Protein AF-A0A7R9MSV4-F1 (afdb_monomer_lite)

InterPro domains:
  IPR002018 Carboxylesterase, type B [PF00135] (17-191)
  IPR029058 Alpha/Beta hydrolase fold [G3DSA:3.40.50.1820] (1-202)
  IPR029058 Alpha/Beta hydrolase fold [SSF53474] (17-194)
  IPR050654 Acetylcholinesterase-related enzymes [PTHR43918] (1-197)

pLDDT: mean 85.47, std 12.84, range [36.84, 97.38]

Organism: NCBI:txid334625

Sequence (204 aa):
MESGAHMYNKDRDVISKPEALASAQKLAEQLKCNTTEQWIQCLRGVDAKEFLKTEALLTFPVEGTEFLPISEQKAFETKKFNSDIDLMAGMTSDEASGMIRQIFPDVHNLTVEEFKFFVSEINQIYHGLDVENVTHFYFKNIDPKDPGASVRAFEGFLGDLTLKCTTYLFAKQFATNAPSKNVYSYELTFESLFMTNATGCPPG

Radius of gyration: 20.54 Å; chains: 1; bounding box: 49×48×49 Å

Structure (mmCIF, N/CA/C/O backbone):
data_AF-A0A7R9MSV4-F1
#
_entry.id   AF-A0A7R9MSV4-F1
#
loop_
_atom_site.group_PDB
_atom_site.id
_atom_site.type_symbol
_atom_site.label_atom_id
_atom_site.label_alt_id
_atom_site.label_comp_id
_atom_site.label_asym_id
_atom_site.label_entity_id
_atom_site.label_seq_id
_atom_site.pdbx_PDB_ins_code
_atom_site.Cartn_x
_atom_site.Cartn_y
_atom_site.Cartn_z
_atom_site.occupancy
_atom_site.B_iso_or_equiv
_atom_site.auth_seq_id
_atom_site.auth_comp_id
_atom_site.auth_asym_id
_atom_site.auth_atom_id
_atom_site.pdbx_PDB_model_num
ATOM 1 N N . MET A 1 1 ? -6.130 -15.416 -0.559 1.00 89.12 1 MET A N 1
ATOM 2 C CA . MET A 1 1 ? -5.795 -13.981 -0.497 1.00 89.12 1 MET A CA 1
ATOM 3 C C . MET A 1 1 ? -5.166 -13.640 -1.824 1.00 89.12 1 MET A C 1
ATOM 5 O O . MET A 1 1 ? -4.183 -14.271 -2.185 1.00 89.12 1 MET A O 1
ATOM 9 N N . GLU A 1 2 ? -5.780 -12.744 -2.578 1.00 92.69 2 GLU A N 1
ATOM 10 C CA . GLU A 1 2 ? -5.394 -12.465 -3.961 1.00 92.69 2 GLU A CA 1
ATOM 11 C C . GLU A 1 2 ? -5.126 -10.968 -4.056 1.00 92.69 2 GLU A C 1
ATOM 13 O O . GLU A 1 2 ? -6.016 -10.181 -3.739 1.00 92.69 2 GLU A O 1
ATOM 18 N N . SER A 1 3 ? -3.901 -10.599 -4.429 1.00 88.06 3 SER A N 1
ATOM 19 C CA . SER A 1 3 ? -3.524 -9.229 -4.779 1.00 88.06 3 SER A CA 1
ATOM 20 C C . SER A 1 3 ? -3.850 -8.205 -3.688 1.00 88.06 3 SER A C 1
ATOM 22 O O . SER A 1 3 ? -4.483 -7.185 -3.939 1.00 88.06 3 SER A O 1
ATOM 24 N N . GLY A 1 4 ? -3.420 -8.480 -2.454 1.00 85.75 4 GLY A N 1
ATOM 25 C CA . GLY A 1 4 ? -3.522 -7.532 -1.348 1.00 85.75 4 GLY A CA 1
ATOM 26 C C . GLY A 1 4 ? -3.436 -8.185 0.025 1.00 85.75 4 GLY A C 1
ATOM 27 O O . GLY A 1 4 ? -3.993 -9.256 0.267 1.00 85.75 4 GLY A O 1
ATOM 28 N N . ALA A 1 5 ? -2.765 -7.501 0.946 1.00 84.25 5 ALA A N 1
ATOM 29 C CA . ALA A 1 5 ? -2.797 -7.793 2.370 1.00 84.25 5 ALA A CA 1
ATOM 30 C C . ALA A 1 5 ? -2.727 -6.488 3.157 1.00 84.25 5 ALA A C 1
ATOM 32 O O . ALA A 1 5 ? -1.988 -5.581 2.781 1.00 84.25 5 ALA A O 1
ATOM 33 N N . HIS A 1 6 ? -3.427 -6.433 4.288 1.00 72.06 6 HIS A N 1
ATOM 34 C CA . HIS A 1 6 ? -3.244 -5.371 5.272 1.00 72.06 6 HIS A CA 1
ATOM 35 C C . HIS A 1 6 ? -1.967 -5.665 6.050 1.00 72.06 6 HIS A C 1
ATOM 37 O O . HIS A 1 6 ? -1.990 -6.341 7.078 1.00 72.06 6 HIS A O 1
ATOM 43 N N . MET A 1 7 ? -0.825 -5.252 5.510 1.00 64.88 7 MET A N 1
ATOM 44 C CA . MET A 1 7 ? 0.424 -5.336 6.239 1.00 64.88 7 MET A CA 1
ATOM 45 C C . MET A 1 7 ? 1.433 -4.295 5.782 1.00 64.88 7 MET A C 1
ATOM 47 O O . MET A 1 7 ? 1.822 -4.239 4.621 1.00 64.88 7 MET A O 1
ATOM 51 N N . TYR A 1 8 ? 2.018 -3.650 6.790 1.00 56.41 8 TYR A N 1
ATOM 52 C CA . TYR A 1 8 ? 3.292 -2.947 6.693 1.00 56.41 8 TYR A CA 1
ATOM 53 C C . TYR A 1 8 ? 3.275 -1.601 5.956 1.00 56.41 8 TYR A C 1
ATOM 55 O O . TYR A 1 8 ? 4.344 -1.116 5.593 1.00 56.41 8 TYR A O 1
ATOM 63 N N . ASN A 1 9 ? 2.132 -0.916 5.877 1.00 58.97 9 ASN A N 1
ATOM 64 C CA . ASN A 1 9 ? 2.164 0.537 5.993 1.00 58.97 9 ASN A CA 1
ATOM 65 C C . ASN A 1 9 ? 1.655 0.968 7.374 1.00 58.97 9 ASN A C 1
ATOM 67 O O . ASN A 1 9 ? 0.456 0.954 7.645 1.00 58.97 9 ASN A O 1
ATOM 71 N N . LYS A 1 10 ? 2.591 1.367 8.244 1.00 53.16 10 LYS A N 1
ATOM 72 C CA . LYS A 1 10 ? 2.304 1.913 9.581 1.00 53.16 10 LYS A CA 1
ATOM 73 C C . LYS A 1 10 ? 1.410 3.169 9.543 1.00 53.16 10 LYS A C 1
ATOM 75 O O . LYS A 1 10 ? 0.866 3.521 10.580 1.00 53.16 10 LYS A O 1
ATOM 80 N N . ASP A 1 11 ? 1.269 3.808 8.377 1.00 53.12 11 ASP A N 1
ATOM 81 C CA . ASP A 1 11 ? 0.636 5.116 8.215 1.00 53.12 11 ASP A CA 1
ATOM 82 C C . ASP A 1 11 ? -0.666 5.097 7.377 1.00 53.12 11 ASP A C 1
ATOM 84 O O . ASP A 1 11 ? -1.299 6.146 7.245 1.00 53.12 11 ASP A O 1
ATOM 88 N N . ARG A 1 12 ? -1.089 3.970 6.767 1.00 63.09 12 ARG A N 1
ATOM 89 C CA . ARG A 1 12 ? -2.242 3.997 5.825 1.00 63.09 12 ARG A CA 1
ATOM 90 C C . ARG A 1 12 ? -3.190 2.802 5.795 1.00 63.09 12 ARG A C 1
ATOM 92 O O . ARG A 1 12 ? -4.343 3.027 5.446 1.00 63.09 12 ARG A O 1
ATOM 99 N N . ASP A 1 13 ? -2.775 1.572 6.098 1.00 70.69 13 ASP A N 1
ATOM 100 C CA . ASP A 1 13 ? -3.669 0.416 5.861 1.00 70.69 13 ASP A CA 1
ATOM 101 C C . ASP A 1 13 ? -4.795 0.311 6.896 1.00 70.69 13 ASP A C 1
ATOM 103 O O . ASP A 1 13 ? -5.856 -0.248 6.614 1.00 70.69 13 ASP A O 1
ATOM 107 N N . VAL A 1 14 ? -4.556 0.884 8.074 1.00 79.69 14 VAL A N 1
ATOM 108 C CA . VAL A 1 14 ? -5.505 1.073 9.168 1.00 79.69 14 VAL A CA 1
ATOM 109 C C . VAL A 1 14 ? -5.263 2.446 9.780 1.00 79.69 14 VAL A C 1
ATOM 111 O O . VAL A 1 14 ? -4.134 2.934 9.786 1.00 79.69 14 VAL A O 1
ATOM 114 N N . ILE A 1 15 ? -6.316 3.075 10.291 1.00 85.31 15 ILE A N 1
ATOM 115 C CA . ILE A 1 15 ? -6.224 4.382 10.949 1.00 85.31 15 ILE A CA 1
ATOM 116 C C . ILE A 1 15 ? -6.714 4.302 12.388 1.00 85.31 15 ILE A C 1
ATOM 118 O O . ILE A 1 15 ? -7.582 3.498 12.745 1.00 85.31 15 ILE A O 1
ATOM 122 N N . SER A 1 16 ? -6.182 5.176 13.232 1.00 86.81 16 SER A N 1
ATOM 123 C CA . SER A 1 16 ? -6.612 5.275 14.621 1.00 86.81 16 SER A CA 1
ATOM 124 C C . SER A 1 16 ? -8.014 5.894 14.733 1.00 86.81 16 SER A C 1
ATOM 126 O O . SER A 1 16 ? -8.478 6.632 13.858 1.00 86.81 16 SER A O 1
ATOM 128 N N . LYS A 1 17 ? -8.713 5.656 15.852 1.00 89.06 17 LYS A N 1
ATOM 129 C CA . LYS A 1 17 ? -10.018 6.303 16.111 1.00 89.06 17 LYS A CA 1
ATOM 130 C C . LYS A 1 17 ? -9.973 7.838 16.020 1.00 89.06 17 LYS A C 1
ATOM 132 O O . LYS A 1 17 ? -10.911 8.396 15.449 1.00 89.06 17 LYS A O 1
ATOM 137 N N . PRO A 1 18 ? -8.956 8.540 16.564 1.00 90.38 18 PRO A N 1
ATOM 138 C CA . PRO A 1 18 ? -8.854 9.990 16.414 1.00 90.38 18 PRO A CA 1
ATOM 139 C C . PRO A 1 18 ? -8.712 10.445 14.957 1.00 90.38 18 PRO A C 1
ATOM 141 O O . PRO A 1 18 ? -9.387 11.389 14.557 1.00 90.38 18 PRO A O 1
ATOM 144 N N . GLU A 1 19 ? -7.897 9.762 14.149 1.00 87.50 19 GLU A N 1
ATOM 145 C CA . GLU A 1 19 ? -7.728 10.080 12.720 1.00 87.50 19 GLU A CA 1
ATOM 146 C C . GLU A 1 19 ? -9.000 9.810 11.917 1.00 87.50 19 GLU A C 1
ATOM 148 O O . GLU A 1 19 ? -9.388 10.621 11.072 1.00 87.50 19 GLU A O 1
ATOM 153 N N . ALA A 1 20 ? -9.691 8.707 12.217 1.00 89.12 20 ALA A N 1
ATOM 154 C CA . ALA A 1 20 ? -10.983 8.386 11.622 1.00 89.12 20 ALA A CA 1
ATOM 155 C C . ALA A 1 20 ? -12.030 9.459 11.950 1.00 89.12 20 ALA A C 1
ATOM 157 O O . ALA A 1 20 ? -12.765 9.904 11.068 1.00 89.12 20 ALA A O 1
ATOM 158 N N . LEU A 1 21 ? -12.071 9.917 13.206 1.00 89.31 21 LEU A N 1
ATOM 159 C CA . LEU A 1 21 ? -12.969 10.987 13.634 1.00 89.31 21 LEU A CA 1
ATOM 160 C C . LEU A 1 21 ? -12.638 12.314 12.940 1.00 89.31 21 LEU A C 1
ATOM 162 O O . LEU A 1 21 ? -13.549 12.964 12.434 1.00 89.31 21 LEU A O 1
ATOM 166 N N . ALA A 1 22 ? -11.360 12.692 12.872 1.00 89.62 22 ALA A N 1
ATOM 167 C CA . ALA A 1 22 ? -10.927 13.915 12.199 1.00 89.62 22 ALA A CA 1
ATOM 168 C C . ALA A 1 22 ? -11.270 13.889 10.699 1.00 89.62 22 ALA A C 1
ATOM 170 O O . ALA A 1 22 ? -11.809 14.858 10.165 1.00 89.62 22 ALA A O 1
ATOM 171 N N . SER A 1 23 ? -11.039 12.755 10.031 1.00 88.06 23 SER A N 1
ATOM 172 C CA . SER A 1 23 ? -11.425 12.546 8.631 1.00 88.06 23 SER A CA 1
ATOM 173 C C . SER A 1 23 ? -12.939 12.657 8.434 1.00 88.06 23 SER A C 1
ATOM 175 O O . SER A 1 23 ? -13.399 13.346 7.524 1.00 88.06 23 SER A O 1
ATOM 177 N N . ALA A 1 24 ? -13.729 12.045 9.322 1.00 89.06 24 ALA A N 1
ATOM 178 C CA . ALA A 1 24 ? -15.187 12.123 9.276 1.00 89.06 24 ALA A CA 1
ATOM 179 C C . ALA A 1 24 ? -15.712 13.551 9.520 1.00 89.06 24 ALA A C 1
ATOM 181 O O . ALA A 1 24 ? -16.670 13.974 8.874 1.00 89.06 24 ALA A O 1
ATOM 182 N N . GLN A 1 25 ? -15.074 14.315 10.411 1.00 89.81 25 GLN A N 1
ATOM 183 C CA . GLN A 1 25 ? -15.403 15.720 10.660 1.00 89.81 25 GLN A CA 1
ATOM 184 C C . GLN A 1 25 ? -15.064 16.603 9.457 1.00 89.81 25 GLN A C 1
ATOM 186 O O . GLN A 1 25 ? -15.911 17.380 9.024 1.00 89.81 25 GLN A O 1
ATOM 191 N N . LYS A 1 26 ? -13.883 16.429 8.850 1.00 89.44 26 LYS A N 1
ATOM 192 C CA . LYS A 1 26 ? -13.496 17.130 7.616 1.00 89.44 26 LYS A CA 1
ATOM 193 C C . LYS A 1 26 ? -14.490 16.857 6.483 1.00 89.44 26 LYS A C 1
ATOM 195 O O . LYS A 1 26 ? -14.904 17.777 5.781 1.00 89.44 26 LYS A O 1
ATOM 200 N N . LEU A 1 27 ? -14.925 15.606 6.332 1.00 89.62 27 LEU A N 1
ATOM 201 C CA . LEU A 1 27 ? -15.967 15.242 5.373 1.00 89.62 27 LEU A CA 1
ATOM 202 C C . LEU A 1 27 ? -17.300 15.942 5.686 1.00 89.62 27 LEU A C 1
ATOM 204 O O . LEU A 1 27 ? -17.960 16.467 4.789 1.00 89.62 27 LEU A O 1
ATOM 208 N N . ALA A 1 28 ? -17.689 15.993 6.962 1.00 91.31 28 ALA A N 1
ATOM 209 C CA . ALA A 1 28 ? -18.884 16.711 7.388 1.00 91.31 28 ALA A CA 1
ATOM 210 C C . ALA A 1 28 ? -18.806 18.209 7.066 1.00 91.31 28 ALA A C 1
ATOM 212 O O . ALA A 1 28 ? -19.803 18.787 6.644 1.00 91.31 28 ALA A O 1
ATOM 213 N N . GLU A 1 29 ? -17.643 18.842 7.208 1.00 91.06 29 GLU A N 1
ATOM 214 C CA . GLU A 1 29 ? -17.427 20.237 6.809 1.00 91.06 29 GLU A CA 1
ATOM 215 C C . GLU A 1 29 ? -17.593 20.435 5.299 1.00 91.06 29 GLU A C 1
ATOM 217 O O . GLU A 1 29 ? -18.328 21.331 4.877 1.00 91.06 29 GLU A O 1
ATOM 222 N N . GLN A 1 30 ? -16.986 19.567 4.482 1.00 91.06 30 GLN A N 1
ATOM 223 C CA . GLN A 1 30 ? -17.105 19.608 3.018 1.00 91.06 30 GLN A CA 1
ATOM 224 C C . GLN A 1 30 ? -18.563 19.489 2.552 1.00 91.06 30 GLN A C 1
ATOM 226 O O . GLN A 1 30 ? -18.983 20.176 1.620 1.00 91.06 30 GLN A O 1
ATOM 231 N N . LEU A 1 31 ? -19.348 18.660 3.243 1.00 91.69 31 LEU A N 1
ATOM 232 C CA . LEU A 1 31 ? -20.768 18.436 2.971 1.00 91.69 31 LEU A CA 1
ATOM 233 C C . LEU A 1 31 ? -21.698 19.397 3.730 1.00 91.69 31 LEU A C 1
ATOM 235 O O . LEU A 1 31 ? -22.914 19.229 3.692 1.00 91.69 31 LEU A O 1
ATOM 239 N N . LYS A 1 32 ? -21.147 20.428 4.390 1.00 92.31 32 LYS A N 1
ATOM 240 C CA . LYS A 1 32 ? -21.894 21.455 5.142 1.00 92.31 32 LYS A CA 1
ATOM 241 C C . LYS A 1 32 ? -22.773 20.888 6.270 1.00 92.31 32 LYS A C 1
ATOM 243 O O . LYS A 1 32 ? -23.800 21.466 6.615 1.00 92.31 32 LYS A O 1
ATOM 248 N N . CYS A 1 33 ? -22.346 19.781 6.868 1.00 92.12 33 CYS A N 1
ATOM 249 C CA . CYS A 1 33 ? -22.979 19.114 8.006 1.00 92.12 33 CYS A CA 1
ATOM 250 C C . CYS A 1 33 ? -22.370 19.481 9.374 1.00 92.12 33 CYS A C 1
ATOM 252 O O . CYS A 1 33 ? -22.871 19.031 10.405 1.00 92.12 33 CYS A O 1
ATOM 254 N N . ASN A 1 34 ? -21.320 20.307 9.411 1.00 84.50 34 ASN A N 1
ATOM 255 C CA . ASN A 1 34 ? -20.561 20.671 10.618 1.00 84.50 34 ASN A CA 1
ATOM 256 C C . ASN A 1 34 ? -21.297 21.584 11.620 1.00 84.50 34 ASN A C 1
ATOM 258 O O . ASN A 1 34 ? -20.855 21.721 12.756 1.00 84.50 34 ASN A O 1
ATOM 262 N N . THR A 1 35 ? -22.406 22.212 11.229 1.00 73.94 35 THR A N 1
ATOM 263 C CA . THR A 1 35 ? -23.157 23.161 12.076 1.00 73.94 35 THR A CA 1
ATOM 264 C C . THR A 1 35 ? -24.183 22.498 12.991 1.00 73.94 35 THR A C 1
ATOM 266 O O . THR A 1 35 ? -24.814 23.174 13.801 1.00 73.94 35 THR A O 1
ATOM 269 N N . THR A 1 36 ? -24.371 21.184 12.872 1.00 66.31 36 THR A N 1
ATOM 270 C CA . THR A 1 36 ? -25.366 20.447 13.651 1.00 66.31 36 THR A CA 1
ATOM 271 C C . THR A 1 36 ? -24.682 19.613 14.731 1.00 66.31 36 THR A C 1
ATOM 273 O O . THR A 1 36 ? -23.761 18.851 14.444 1.00 66.31 36 THR A O 1
ATOM 276 N N . GLU A 1 37 ? -25.186 19.661 15.971 1.00 74.94 37 GLU A N 1
ATOM 277 C CA . GLU A 1 37 ? -24.825 18.678 17.018 1.00 74.94 37 GLU A CA 1
ATOM 278 C C . GLU A 1 37 ? -25.108 17.230 16.555 1.00 74.94 37 GLU A C 1
ATOM 280 O O . GLU A 1 37 ? -24.575 16.262 17.092 1.00 74.94 37 GLU A O 1
ATOM 285 N N . GLN A 1 38 ? -25.912 17.090 15.497 1.00 85.94 38 GLN A N 1
ATOM 286 C CA . GLN A 1 38 ? -26.311 15.853 14.841 1.00 85.94 38 GLN A CA 1
ATOM 287 C C . GLN A 1 38 ? -25.697 15.701 13.437 1.00 85.94 38 GLN A C 1
ATOM 289 O O . GLN A 1 38 ? -26.355 15.196 12.527 1.00 85.94 38 GLN A O 1
ATOM 294 N N . TRP A 1 39 ? -24.435 16.091 13.244 1.00 90.56 39 TRP A N 1
ATOM 295 C CA . TRP A 1 39 ? -23.739 16.015 11.948 1.00 90.56 39 TRP A CA 1
ATOM 296 C C . TRP A 1 39 ? -23.814 14.631 11.276 1.00 90.56 39 TRP A C 1
ATOM 298 O O . TRP A 1 39 ? -23.921 14.545 10.056 1.00 90.56 39 TRP A O 1
ATOM 308 N N . ILE A 1 40 ? -23.882 13.545 12.056 1.00 91.06 40 ILE A N 1
ATOM 309 C CA . ILE A 1 40 ? -24.117 12.181 11.549 1.00 91.06 40 ILE A CA 1
ATOM 310 C C . ILE A 1 40 ? -25.494 12.043 10.879 1.00 91.06 40 ILE A C 1
ATOM 312 O O . ILE A 1 40 ? -25.611 11.396 9.841 1.00 91.06 40 ILE A O 1
ATOM 316 N N . GLN A 1 41 ? -26.552 12.620 11.457 1.00 93.19 41 GLN A N 1
ATOM 317 C CA . GLN A 1 41 ? -27.883 12.593 10.840 1.00 93.19 41 GLN A CA 1
ATOM 318 C C . GLN A 1 41 ? -27.913 13.419 9.556 1.00 93.19 41 GLN A C 1
ATOM 320 O O . GLN A 1 41 ? -28.499 12.973 8.575 1.00 93.19 41 GLN A O 1
ATOM 325 N N . CYS A 1 42 ? -27.234 14.570 9.544 1.00 93.00 42 CYS A N 1
ATOM 326 C CA . CYS A 1 42 ? -27.059 15.361 8.329 1.00 93.00 42 CYS A CA 1
ATOM 327 C C . CYS A 1 42 ? -26.369 14.541 7.231 1.00 93.00 42 CYS A C 1
ATOM 329 O O . CYS A 1 42 ? -26.922 14.414 6.142 1.00 93.00 42 CYS A O 1
ATOM 331 N N . LEU A 1 43 ? -25.235 13.896 7.539 1.00 91.69 43 LEU A N 1
ATOM 332 C CA . LEU A 1 43 ? -24.506 13.045 6.591 1.00 91.69 43 LEU A CA 1
ATOM 333 C C . LEU A 1 43 ? -25.371 11.910 6.026 1.00 91.69 43 LEU A C 1
ATOM 335 O O . LEU A 1 43 ? -25.294 11.620 4.838 1.00 91.69 43 LEU A O 1
ATOM 339 N N . ARG A 1 44 ? -26.235 11.294 6.845 1.00 92.00 44 ARG A N 1
ATOM 340 C CA . ARG A 1 44 ? -27.178 10.253 6.391 1.00 92.00 44 ARG A CA 1
ATOM 341 C C . ARG A 1 44 ? -28.237 10.764 5.410 1.00 92.00 44 ARG A C 1
ATOM 343 O O . ARG A 1 44 ? -28.816 9.955 4.694 1.00 92.00 44 ARG A O 1
ATOM 350 N N . GLY A 1 45 ? -28.518 12.066 5.413 1.00 93.19 45 GLY A N 1
ATOM 351 C CA . GLY A 1 45 ? -29.445 12.715 4.486 1.00 93.19 45 GLY A CA 1
ATOM 352 C C . GLY A 1 45 ? -28.787 13.251 3.213 1.00 93.19 45 GLY A C 1
ATOM 353 O O . GLY A 1 45 ? -29.500 13.734 2.335 1.00 93.19 45 GLY A O 1
ATOM 354 N N . VAL A 1 46 ? -27.454 13.195 3.104 1.00 91.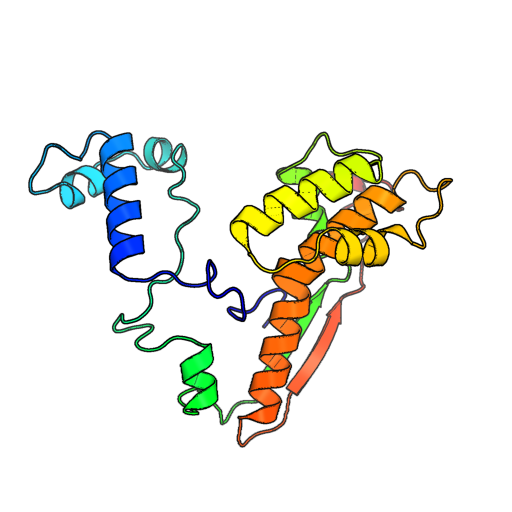94 46 VAL A N 1
ATOM 355 C CA . VAL A 1 46 ? -26.727 13.636 1.907 1.00 91.94 46 VAL A CA 1
ATOM 356 C C . VAL A 1 46 ? -26.991 12.663 0.760 1.00 91.94 46 VAL A C 1
ATOM 358 O O . VAL A 1 46 ? -26.938 11.446 0.930 1.00 91.94 46 VAL A O 1
ATOM 361 N N . ASP A 1 47 ? -27.258 13.207 -0.428 1.00 93.56 47 ASP A N 1
ATOM 362 C CA . ASP A 1 47 ? -27.403 12.404 -1.639 1.00 93.56 47 ASP A CA 1
ATOM 363 C C . ASP A 1 47 ? -26.106 11.643 -1.948 1.00 93.56 47 ASP A C 1
ATOM 365 O O . ASP A 1 47 ? -25.008 12.202 -1.908 1.00 93.56 47 ASP A O 1
ATOM 369 N N . ALA A 1 48 ? -26.232 10.366 -2.309 1.00 90.38 48 ALA A N 1
ATOM 370 C CA . ALA A 1 48 ? -25.079 9.510 -2.560 1.00 90.38 48 ALA A CA 1
ATOM 371 C C . ALA A 1 48 ? -24.159 10.056 -3.668 1.00 90.38 48 ALA A C 1
ATOM 373 O O . ALA A 1 48 ? -22.947 9.889 -3.578 1.00 90.38 48 ALA A O 1
ATOM 374 N N . LYS A 1 49 ? -24.684 10.743 -4.694 1.00 90.62 49 LYS A N 1
ATOM 375 C CA . LYS A 1 49 ? -23.847 11.327 -5.756 1.00 90.62 49 LYS A CA 1
ATOM 376 C C . LYS A 1 49 ? -23.046 12.515 -5.253 1.00 90.62 49 LYS A C 1
ATOM 378 O O . LYS A 1 49 ? -21.916 12.691 -5.688 1.00 90.62 49 LYS A O 1
ATOM 383 N N . GLU A 1 50 ? -23.609 13.326 -4.362 1.00 89.38 50 GLU A N 1
ATOM 384 C CA . GLU A 1 50 ? -22.859 14.407 -3.715 1.00 89.38 50 GLU A CA 1
ATOM 385 C C . GLU A 1 50 ? -21.789 13.841 -2.779 1.00 89.38 50 GLU A C 1
ATOM 387 O O . GLU A 1 50 ? -20.655 14.312 -2.783 1.00 89.38 50 GLU A O 1
ATOM 392 N N . PHE A 1 51 ? -22.108 12.766 -2.057 1.00 87.25 51 PHE A N 1
ATOM 393 C CA . PHE A 1 51 ? -21.146 12.058 -1.217 1.00 87.25 51 PHE A CA 1
ATOM 394 C C . PHE A 1 51 ? -19.965 11.504 -2.035 1.00 87.25 51 PHE A C 1
ATOM 396 O O . PHE A 1 51 ? -18.811 11.678 -1.651 1.00 87.25 51 PHE A O 1
ATOM 403 N N . LEU A 1 52 ? -20.230 10.914 -3.206 1.00 85.19 52 LEU A N 1
ATOM 404 C CA . LEU A 1 52 ? -19.206 10.360 -4.105 1.00 85.19 52 LEU A CA 1
ATOM 405 C C . LEU A 1 52 ? -18.293 11.410 -4.760 1.00 85.19 52 LEU A C 1
ATOM 407 O O . LEU A 1 52 ? -17.240 11.047 -5.273 1.00 85.19 52 LEU A O 1
ATOM 411 N N . LYS A 1 53 ? -18.665 12.696 -4.756 1.00 85.50 53 LYS A N 1
ATOM 412 C CA . LYS A 1 53 ? -17.787 13.784 -5.230 1.00 85.50 53 LYS A CA 1
ATOM 413 C C . LYS A 1 53 ? -16.712 14.168 -4.211 1.00 85.50 53 LYS A C 1
ATOM 415 O O . LYS A 1 53 ? -15.842 14.976 -4.527 1.00 85.50 53 LYS A O 1
ATOM 420 N N . THR A 1 54 ? -16.800 13.654 -2.988 1.00 81.38 54 THR A N 1
ATOM 421 C CA . THR A 1 54 ? -15.825 13.913 -1.924 1.00 81.38 54 THR A CA 1
ATOM 422 C C . THR A 1 54 ? -14.731 12.847 -1.904 1.00 81.38 54 THR A C 1
ATOM 424 O O . THR A 1 54 ? -14.858 11.787 -2.514 1.00 81.38 54 THR A O 1
ATOM 427 N N . GLU A 1 55 ? -13.674 13.083 -1.126 1.00 69.81 55 GLU A N 1
ATOM 428 C CA . GLU A 1 55 ? -12.616 12.092 -0.876 1.00 69.81 55 GLU A CA 1
ATOM 429 C C . GLU A 1 55 ? -13.073 10.921 0.025 1.00 69.81 55 GLU A C 1
ATOM 431 O O . GLU A 1 55 ? -12.256 10.090 0.417 1.00 69.81 55 GLU A O 1
ATOM 436 N N . ALA A 1 56 ? -14.369 10.807 0.351 1.00 61.38 56 ALA A N 1
ATOM 437 C CA . ALA A 1 56 ? -14.910 9.772 1.240 1.00 61.38 56 ALA A CA 1
ATOM 438 C C . ALA A 1 56 ? -14.670 8.324 0.769 1.00 61.38 56 ALA A C 1
ATOM 440 O O . ALA A 1 56 ? -14.804 7.388 1.557 1.00 61.38 56 ALA A O 1
ATOM 441 N N . LEU A 1 57 ? -14.304 8.125 -0.500 1.00 57.38 57 LEU A N 1
ATOM 442 C CA . LEU A 1 57 ? -13.925 6.818 -1.044 1.00 57.38 57 LEU A CA 1
ATOM 443 C C . LEU A 1 57 ? -12.590 6.288 -0.490 1.00 57.38 57 LEU A C 1
ATOM 445 O O . LEU A 1 57 ? -12.313 5.102 -0.628 1.00 57.38 57 LEU A O 1
ATOM 449 N N . LEU A 1 58 ? -11.794 7.126 0.181 1.00 64.06 58 LEU A N 1
ATOM 450 C CA . LEU A 1 58 ? -10.544 6.746 0.847 1.00 64.06 58 LEU A CA 1
ATOM 451 C C . LEU A 1 58 ? -10.764 6.467 2.345 1.00 64.06 58 LEU A C 1
ATOM 453 O O . LEU A 1 58 ? -10.072 7.018 3.201 1.00 64.06 58 LEU A O 1
ATOM 457 N N . THR A 1 59 ? -11.767 5.651 2.681 1.00 69.25 59 THR A N 1
ATOM 458 C CA . THR A 1 59 ? -12.014 5.233 4.070 1.00 69.25 59 THR A CA 1
ATOM 459 C C . THR A 1 59 ? -11.247 3.957 4.390 1.00 69.25 59 THR A C 1
ATOM 461 O O . THR A 1 59 ? -11.396 2.937 3.722 1.00 69.25 59 THR A O 1
ATOM 464 N N . PHE A 1 60 ? -10.425 4.022 5.434 1.00 80.38 60 PHE A N 1
ATOM 465 C CA . PHE A 1 60 ? -9.599 2.909 5.891 1.00 80.38 60 PHE A CA 1
ATOM 466 C C . PHE A 1 60 ? -10.236 2.220 7.107 1.00 80.38 60 PHE A C 1
ATOM 468 O O . PHE A 1 60 ? -10.970 2.869 7.865 1.00 80.38 60 PHE A O 1
ATOM 475 N N . PRO A 1 61 ? -9.975 0.917 7.325 1.00 86.56 61 PRO A N 1
ATOM 476 C CA . PRO A 1 61 ? -10.364 0.238 8.554 1.00 86.56 61 PRO A CA 1
ATOM 477 C C . PRO A 1 61 ? -9.837 0.966 9.799 1.00 86.56 61 PRO A C 1
ATOM 479 O O . PRO A 1 61 ? -8.739 1.523 9.794 1.00 86.56 61 PRO A O 1
ATOM 482 N N . VAL A 1 62 ? -10.626 0.955 10.877 1.00 89.06 62 VAL A N 1
ATOM 483 C CA . VAL A 1 62 ? -10.286 1.648 12.127 1.00 89.06 62 VAL A CA 1
ATOM 484 C C . VAL A 1 62 ? -9.846 0.643 13.184 1.00 89.06 62 VAL A C 1
ATOM 486 O O . VAL A 1 62 ? -10.619 -0.240 13.577 1.00 89.06 62 VAL A O 1
ATOM 489 N N . GLU A 1 63 ? -8.627 0.811 13.687 1.00 89.38 63 GLU A N 1
ATOM 490 C CA . GLU A 1 63 ? -8.093 -0.018 14.766 1.00 89.38 63 GLU A CA 1
ATOM 491 C C . GLU A 1 63 ? -8.646 0.370 16.153 1.00 89.38 63 GLU A C 1
ATOM 493 O O . GLU A 1 63 ? -9.204 1.448 16.389 1.00 89.38 63 GLU A O 1
ATOM 498 N N . GLY A 1 64 ? -8.532 -0.558 17.104 1.00 87.81 64 GLY A N 1
ATOM 499 C CA . GLY A 1 64 ? -9.088 -0.430 18.451 1.00 87.81 64 GLY A CA 1
ATOM 500 C C . GLY A 1 64 ? -10.618 -0.506 18.495 1.00 87.81 64 GLY A C 1
ATOM 501 O O . GLY A 1 64 ? -11.227 -0.105 19.493 1.00 87.81 64 GLY A O 1
ATOM 502 N N . THR A 1 65 ? -11.263 -0.957 17.419 1.00 90.81 65 THR A N 1
ATOM 503 C CA . THR A 1 65 ? -12.712 -1.199 17.352 1.00 90.81 65 THR A CA 1
ATOM 504 C C . THR A 1 65 ? -13.056 -2.603 17.854 1.00 90.81 65 THR A C 1
ATOM 506 O O . THR A 1 65 ? -12.172 -3.401 18.138 1.00 90.81 65 THR A O 1
ATOM 509 N N . GLU A 1 66 ? -14.344 -2.921 17.997 1.00 92.25 66 GLU A N 1
ATOM 510 C CA . GLU A 1 66 ? -14.766 -4.292 18.327 1.00 92.25 66 GLU A CA 1
ATOM 511 C C . GLU A 1 66 ? -14.344 -5.291 17.237 1.00 92.25 66 GLU A C 1
ATOM 513 O O . GLU A 1 66 ? -13.923 -6.401 17.547 1.00 92.25 66 GLU A O 1
ATOM 518 N N . PHE A 1 67 ? -14.408 -4.867 15.971 1.00 89.12 67 PHE A N 1
ATOM 519 C CA . PHE A 1 67 ? -14.023 -5.680 14.820 1.00 89.12 67 PHE A CA 1
ATOM 520 C C . PHE A 1 67 ? -12.501 -5.854 14.705 1.00 89.12 67 PHE A C 1
ATOM 522 O O . PHE A 1 67 ? -12.029 -6.973 14.526 1.00 89.12 67 PHE A O 1
ATOM 529 N N . LEU A 1 68 ? -11.734 -4.764 14.849 1.00 89.81 68 LEU A N 1
ATOM 530 C CA . LEU A 1 68 ? -10.269 -4.769 14.798 1.00 89.81 68 LEU A CA 1
ATOM 531 C C . LEU A 1 68 ? -9.690 -4.214 16.114 1.00 89.81 68 LEU A C 1
ATOM 533 O O . LEU A 1 68 ? -9.295 -3.048 16.178 1.00 89.81 68 LEU A O 1
ATOM 537 N N . PRO A 1 69 ? -9.664 -5.008 17.200 1.00 91.00 69 PRO A N 1
ATOM 538 C CA . PRO A 1 69 ? -9.299 -4.520 18.535 1.00 91.00 69 PRO A CA 1
ATOM 539 C C . PRO A 1 69 ? -7.799 -4.276 18.723 1.00 91.00 69 PRO A C 1
ATOM 541 O O . PRO A 1 69 ? -7.401 -3.556 19.640 1.00 91.00 69 PRO A O 1
ATOM 544 N N . ILE A 1 70 ? -6.965 -4.886 17.884 1.00 89.75 70 ILE A N 1
ATOM 545 C CA . ILE A 1 70 ? -5.509 -4.726 17.848 1.00 89.75 70 ILE A CA 1
ATOM 546 C C . ILE A 1 70 ? -5.067 -4.603 16.391 1.00 89.75 70 ILE A C 1
ATOM 548 O O . ILE A 1 70 ? -5.730 -5.162 15.519 1.00 89.75 70 ILE A O 1
ATOM 552 N N . SER A 1 71 ? -3.947 -3.924 16.148 1.00 85.56 71 SER A N 1
ATOM 553 C CA . SER A 1 71 ? -3.339 -3.869 14.818 1.00 85.56 71 SER A CA 1
ATOM 554 C C . SER A 1 71 ? -2.886 -5.249 14.339 1.00 85.56 71 SER A C 1
ATOM 556 O O . SER A 1 71 ? -2.615 -6.153 15.140 1.00 85.56 71 SER A O 1
ATOM 558 N N . GLU A 1 72 ? -2.747 -5.406 13.028 1.00 84.94 72 GLU A N 1
ATOM 559 C CA . GLU A 1 72 ? -2.310 -6.638 12.376 1.00 84.94 72 GLU A CA 1
ATOM 560 C C . GLU A 1 72 ? -0.905 -7.048 12.831 1.00 84.94 72 GLU A C 1
ATOM 562 O O . GLU A 1 72 ? -0.659 -8.222 13.116 1.00 84.94 72 GLU A O 1
ATOM 567 N N . GLN A 1 73 ? 0.013 -6.085 12.985 1.00 84.25 73 GLN A N 1
ATOM 568 C CA . GLN A 1 73 ? 1.366 -6.357 13.484 1.00 84.25 73 GLN A CA 1
ATOM 569 C C . GLN A 1 73 ? 1.302 -6.952 14.894 1.00 84.25 73 GLN A C 1
ATOM 571 O O . GLN A 1 73 ? 1.899 -7.995 15.168 1.00 84.25 73 GLN A O 1
ATOM 576 N N . LYS A 1 74 ? 0.493 -6.349 15.773 1.00 87.94 74 LYS A N 1
ATOM 577 C CA . LYS A 1 74 ? 0.306 -6.838 17.140 1.00 87.94 74 LYS A CA 1
ATOM 578 C C . LYS A 1 74 ? -0.415 -8.183 17.168 1.00 87.94 74 LYS A C 1
ATOM 580 O O . LYS A 1 74 ? -0.143 -8.999 18.051 1.00 87.94 74 LYS A O 1
ATOM 585 N N . ALA A 1 75 ? -1.319 -8.440 16.225 1.00 90.81 75 ALA A N 1
ATOM 586 C CA . ALA A 1 75 ? -1.973 -9.734 16.082 1.00 90.81 75 ALA A CA 1
ATOM 587 C C . ALA A 1 75 ? -0.947 -10.837 15.794 1.00 90.81 75 ALA A C 1
ATOM 589 O O . ALA A 1 75 ? -0.964 -11.853 16.490 1.00 90.81 75 ALA A O 1
ATOM 590 N N . PHE A 1 76 ? -0.002 -10.620 14.872 1.00 89.56 76 PHE A N 1
ATOM 591 C CA . PHE A 1 76 ? 1.086 -11.570 14.617 1.00 89.56 76 PHE A CA 1
ATOM 592 C C . PHE A 1 76 ? 2.021 -11.736 15.822 1.00 89.56 76 PHE A C 1
ATOM 594 O O . PHE A 1 76 ? 2.257 -12.868 16.246 1.00 89.56 76 PHE A O 1
ATOM 601 N N . GLU A 1 77 ? 2.482 -10.637 16.429 1.00 89.06 77 GLU A N 1
ATOM 602 C CA . GLU A 1 77 ? 3.374 -10.663 17.603 1.00 89.06 77 GLU A CA 1
ATOM 603 C C . GLU A 1 77 ? 2.763 -11.417 18.792 1.00 89.06 77 GLU A C 1
ATOM 605 O O . GLU A 1 77 ? 3.432 -12.197 19.471 1.00 89.06 77 GLU A O 1
ATOM 610 N N . THR A 1 78 ? 1.471 -11.197 19.044 1.00 91.81 78 THR A N 1
ATOM 611 C CA . THR A 1 78 ? 0.744 -11.820 20.160 1.00 91.81 78 THR A CA 1
ATOM 612 C C . THR A 1 78 ? 0.072 -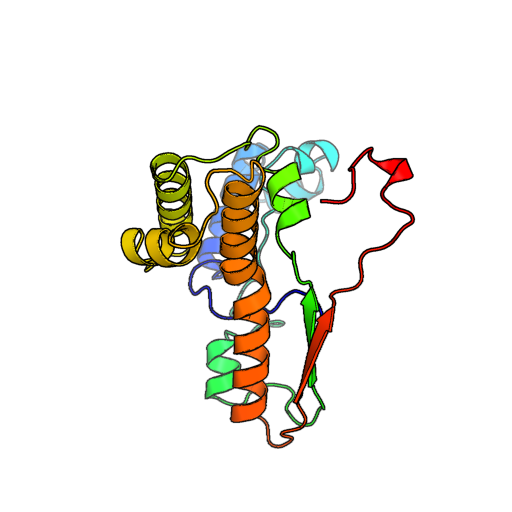13.138 19.786 1.00 91.81 78 THR A C 1
ATOM 614 O O . THR A 1 78 ? -0.584 -13.744 20.634 1.00 91.81 78 THR A O 1
ATOM 617 N N . LYS A 1 79 ? 0.233 -13.590 18.535 1.00 91.69 79 LYS A N 1
ATOM 618 C CA . LYS A 1 79 ? -0.408 -14.784 17.963 1.00 91.69 79 LYS A CA 1
ATOM 619 C C . LYS A 1 79 ? -1.935 -14.791 18.097 1.00 91.69 79 LYS A C 1
ATOM 621 O O . LYS A 1 79 ? -2.558 -1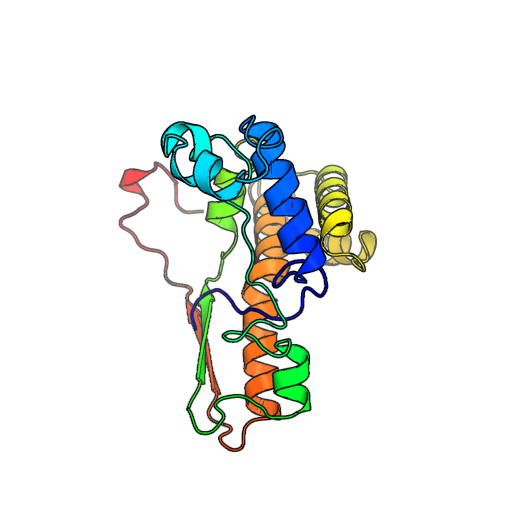5.842 18.222 1.00 91.69 79 LYS A O 1
ATOM 626 N N . LYS A 1 80 ? -2.548 -13.608 18.074 1.00 92.44 80 LYS A N 1
ATOM 627 C CA . LYS A 1 80 ? -3.999 -13.399 18.159 1.00 92.44 80 LYS A CA 1
ATOM 628 C C . LYS A 1 80 ? -4.612 -13.289 16.768 1.00 92.44 80 LYS A C 1
ATOM 630 O O . LYS A 1 80 ? -5.166 -12.259 16.401 1.00 92.44 80 LYS A O 1
ATOM 635 N N . PHE A 1 81 ? -4.494 -14.361 16.000 1.00 91.19 81 PHE A N 1
ATOM 636 C CA . PHE A 1 81 ? -5.096 -14.495 14.679 1.00 91.19 81 PHE A CA 1
ATOM 637 C C . PHE A 1 81 ? -5.510 -15.951 14.442 1.00 91.19 81 PHE A C 1
ATOM 639 O O . PHE A 1 81 ? -5.035 -16.864 15.126 1.00 91.19 81 PHE A O 1
ATOM 646 N N . ASN A 1 82 ? -6.397 -16.173 13.470 1.00 91.06 82 ASN A N 1
ATOM 647 C CA . ASN A 1 82 ? -6.799 -17.519 13.067 1.00 91.06 82 ASN A CA 1
ATOM 648 C C . ASN A 1 82 ? -5.596 -18.232 12.447 1.00 91.06 82 ASN A C 1
ATOM 650 O O . ASN A 1 82 ? -5.194 -17.915 11.333 1.00 91.06 82 ASN A O 1
ATOM 654 N N . SER A 1 83 ? -5.002 -19.156 13.196 1.00 90.19 83 SER A N 1
ATOM 655 C CA . SER A 1 83 ? -3.707 -19.761 12.863 1.00 90.19 83 SER A CA 1
ATOM 656 C C . SER A 1 83 ? -3.778 -21.267 12.585 1.00 90.19 83 SER A C 1
ATOM 658 O O . SER A 1 83 ? -2.783 -21.873 12.193 1.00 90.19 83 SER A O 1
ATOM 660 N N . ASP A 1 84 ? -4.964 -21.856 12.741 1.00 91.12 84 ASP A N 1
ATOM 661 C CA . ASP A 1 84 ? -5.280 -23.242 12.383 1.00 91.12 84 ASP A CA 1
ATOM 662 C C . ASP A 1 84 ? -5.997 -23.296 11.025 1.00 91.12 84 ASP A C 1
ATOM 664 O O . ASP A 1 84 ? -7.116 -23.785 10.893 1.00 91.12 84 ASP A O 1
ATOM 668 N N . ILE A 1 85 ? -5.383 -22.665 10.023 1.00 92.81 85 ILE A N 1
ATOM 669 C CA . ILE A 1 85 ? -5.855 -22.641 8.637 1.00 92.81 85 ILE A CA 1
ATOM 670 C C . ILE A 1 85 ? -4.660 -22.764 7.695 1.00 92.81 85 ILE A C 1
ATOM 672 O O . ILE A 1 85 ? -3.551 -22.339 8.026 1.00 92.81 85 ILE A O 1
ATOM 676 N N . ASP A 1 86 ? -4.906 -23.296 6.504 1.00 94.56 86 ASP A N 1
ATOM 677 C CA . ASP A 1 86 ? -3.954 -23.222 5.401 1.00 94.56 86 ASP A CA 1
ATOM 678 C C . ASP A 1 86 ? -4.139 -21.886 4.671 1.00 94.56 86 ASP A C 1
ATOM 680 O O . ASP A 1 86 ? -5.267 -21.446 4.425 1.00 94.56 86 ASP A O 1
ATOM 684 N N . LEU A 1 87 ? -3.034 -21.236 4.308 1.00 94.62 87 LEU A N 1
ATOM 685 C CA . LEU A 1 87 ? -3.061 -19.961 3.599 1.00 94.62 87 LEU A CA 1
ATOM 686 C C . LEU A 1 87 ? -2.658 -20.162 2.140 1.00 94.62 87 LEU A C 1
ATOM 688 O O . LEU A 1 87 ? -1.556 -20.617 1.850 1.00 94.62 87 LEU A O 1
ATOM 692 N N . MET A 1 88 ? -3.518 -19.743 1.215 1.00 95.94 88 MET A N 1
ATOM 693 C CA . MET A 1 88 ? -3.136 -19.507 -0.175 1.00 95.94 88 MET A CA 1
ATOM 694 C C . MET A 1 88 ? -3.105 -18.002 -0.431 1.00 95.94 88 MET A C 1
ATOM 696 O O . MET A 1 88 ? -4.110 -17.310 -0.231 1.00 95.94 88 MET A O 1
ATOM 700 N N . ALA A 1 89 ? -1.946 -17.501 -0.841 1.00 95.56 89 ALA A N 1
ATOM 701 C CA . ALA A 1 89 ? -1.702 -16.100 -1.142 1.00 95.56 89 ALA A CA 1
ATOM 702 C C . ALA A 1 89 ? -1.121 -15.971 -2.549 1.00 95.56 89 ALA A C 1
ATOM 704 O O . ALA A 1 89 ? -0.295 -16.783 -2.954 1.00 95.56 89 ALA A O 1
ATOM 705 N N . GLY A 1 90 ? -1.505 -14.950 -3.295 1.00 95.19 90 GLY A N 1
ATOM 706 C CA . GLY A 1 90 ? -0.867 -14.711 -4.577 1.00 95.19 90 GLY A CA 1
ATOM 707 C C . GLY A 1 90 ? -1.123 -13.333 -5.123 1.00 95.19 90 GLY A C 1
ATOM 708 O O . GLY A 1 90 ? -1.858 -12.540 -4.541 1.00 95.19 90 GLY A O 1
ATOM 709 N N . MET A 1 91 ? -0.441 -13.072 -6.222 1.00 95.50 91 MET A N 1
ATOM 710 C CA . MET A 1 91 ? -0.362 -11.778 -6.879 1.00 95.50 91 MET A CA 1
ATOM 711 C C . MET A 1 91 ? -0.354 -11.968 -8.392 1.00 95.50 91 MET A C 1
ATOM 713 O O . MET A 1 91 ? -0.109 -13.071 -8.886 1.00 95.50 91 MET A O 1
ATOM 717 N N . THR A 1 92 ? -0.617 -10.901 -9.126 1.00 94.50 92 THR A N 1
ATOM 718 C CA . THR A 1 92 ? -0.441 -10.838 -10.578 1.00 94.50 92 THR A CA 1
ATOM 719 C C . THR A 1 92 ? 0.944 -10.294 -10.928 1.00 94.50 92 THR A C 1
ATOM 721 O O . THR A 1 92 ? 1.590 -9.633 -10.108 1.00 94.50 92 THR A O 1
ATOM 724 N N . SER A 1 93 ? 1.421 -10.554 -12.148 1.00 90.88 93 SER A N 1
ATO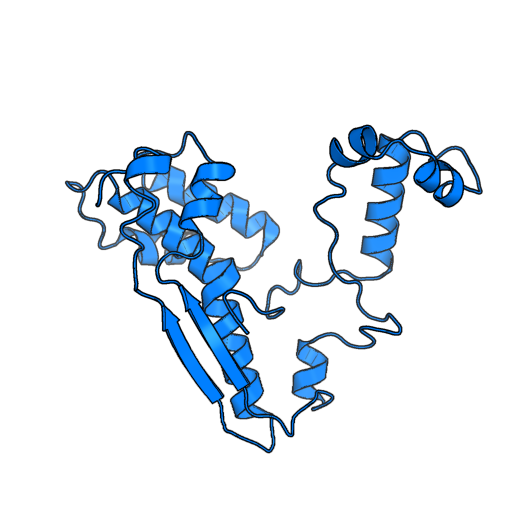M 725 C CA . SER A 1 93 ? 2.695 -9.997 -12.624 1.00 90.88 93 SER A CA 1
ATOM 726 C C . SER A 1 93 ? 2.689 -8.464 -12.687 1.00 90.88 93 SER A C 1
ATOM 728 O O . SER A 1 93 ? 3.735 -7.852 -12.479 1.00 90.88 93 SER A O 1
ATOM 730 N N . ASP A 1 94 ? 1.524 -7.832 -12.871 1.00 91.31 94 ASP A N 1
ATOM 731 C CA . ASP A 1 94 ? 1.401 -6.408 -13.220 1.00 91.31 94 ASP A CA 1
ATOM 732 C C . ASP A 1 94 ? 0.337 -5.672 -12.380 1.00 91.31 94 ASP A C 1
ATOM 734 O O . ASP A 1 94 ? -0.506 -4.941 -12.906 1.00 91.31 94 ASP A O 1
ATOM 738 N N . GLU A 1 95 ? 0.386 -5.850 -11.055 1.00 91.81 95 GLU A N 1
ATOM 739 C CA . GLU A 1 95 ? -0.638 -5.404 -10.089 1.00 91.81 95 GLU A CA 1
ATOM 740 C C . GLU A 1 95 ? -1.079 -3.936 -10.202 1.00 91.81 95 GLU A C 1
ATOM 742 O O . GLU A 1 95 ? -2.251 -3.616 -10.009 1.00 91.81 95 GLU A O 1
ATOM 747 N N . ALA A 1 96 ? -0.155 -3.021 -10.507 1.00 91.56 96 ALA A N 1
ATOM 748 C CA . ALA A 1 96 ? -0.466 -1.594 -10.570 1.00 91.56 96 ALA A CA 1
ATOM 749 C C . ALA A 1 96 ? -0.717 -1.077 -11.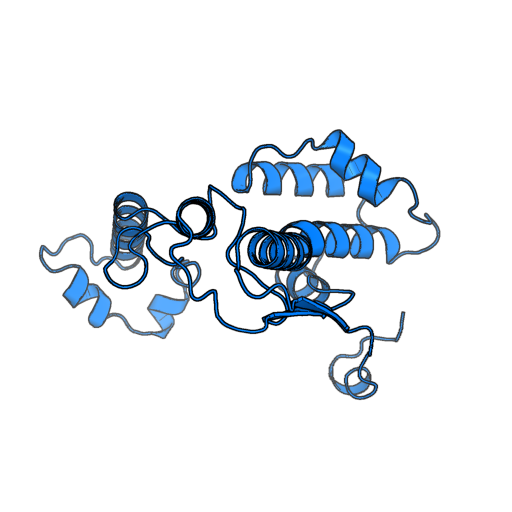992 1.00 91.56 96 ALA A C 1
ATOM 751 O O . ALA A 1 96 ? -1.042 0.097 -12.147 1.00 91.56 96 ALA A O 1
ATOM 752 N N . SER A 1 97 ? -0.612 -1.916 -13.026 1.00 89.88 97 SER A N 1
ATOM 753 C CA . SER A 1 97 ? -0.736 -1.473 -14.424 1.00 89.88 97 SER A CA 1
ATOM 754 C C . SER A 1 97 ? -2.082 -0.795 -14.714 1.00 89.88 97 SER A C 1
ATOM 756 O O . SER A 1 97 ? -2.137 0.312 -15.252 1.00 89.88 97 SER A O 1
ATOM 758 N N . GLY A 1 98 ? -3.189 -1.401 -14.277 1.00 86.81 98 GLY A N 1
ATOM 759 C CA . GLY A 1 98 ? -4.523 -0.808 -14.402 1.00 86.81 98 GLY A CA 1
ATOM 760 C C . GLY A 1 98 ? -4.688 0.475 -13.579 1.00 86.81 98 GLY A C 1
ATOM 761 O O . GLY A 1 98 ? -5.264 1.451 -14.058 1.00 86.81 98 GLY A O 1
ATOM 762 N N . MET A 1 99 ? -4.136 0.495 -12.362 1.00 85.56 99 MET A N 1
ATOM 763 C CA . MET A 1 99 ? -4.218 1.639 -11.450 1.00 85.56 99 MET A CA 1
ATOM 764 C C . MET A 1 99 ? -3.454 2.851 -11.991 1.00 85.56 99 MET A C 1
ATOM 766 O O . MET A 1 99 ? -3.995 3.955 -12.007 1.00 85.56 99 MET A O 1
ATOM 770 N N . ILE A 1 100 ? -2.226 2.649 -12.474 1.00 87.06 100 ILE A N 1
ATOM 771 C CA . ILE A 1 100 ? -1.401 3.711 -13.056 1.00 87.06 100 ILE A CA 1
ATOM 772 C C . ILE A 1 100 ? -2.109 4.338 -14.253 1.00 87.06 100 ILE A C 1
ATOM 774 O O . ILE A 1 100 ? -2.213 5.556 -14.314 1.00 87.06 100 ILE A O 1
ATOM 778 N N . ARG A 1 101 ? -2.689 3.535 -15.151 1.00 85.75 101 ARG A N 1
ATOM 779 C CA . ARG A 1 101 ? -3.431 4.058 -16.311 1.00 85.75 101 ARG A CA 1
ATOM 780 C C . ARG A 1 101 ? -4.660 4.879 -15.920 1.00 85.75 101 ARG A C 1
ATOM 782 O O . ARG A 1 101 ? -5.026 5.803 -16.639 1.00 85.75 101 ARG A O 1
ATOM 789 N N . GLN A 1 102 ? -5.309 4.545 -14.805 1.00 83.75 102 GLN A N 1
ATOM 790 C CA . GLN A 1 102 ? -6.497 5.257 -14.336 1.00 83.75 102 GLN A CA 1
ATOM 791 C C . GLN A 1 102 ? -6.154 6.547 -13.575 1.00 83.75 102 GLN A C 1
ATOM 793 O O . GLN A 1 102 ? -6.847 7.549 -13.740 1.00 83.75 102 GLN A O 1
ATOM 798 N N . ILE A 1 103 ? -5.122 6.520 -12.728 1.00 83.06 103 ILE A N 1
ATOM 799 C CA . ILE A 1 103 ? -4.734 7.654 -11.871 1.00 83.06 103 ILE A CA 1
ATOM 800 C C . ILE A 1 103 ? -3.814 8.626 -12.617 1.00 83.06 103 ILE A C 1
ATOM 802 O O . ILE A 1 103 ? -3.914 9.837 -12.438 1.00 83.06 103 ILE A O 1
ATOM 806 N N . PHE A 1 104 ? -2.945 8.099 -13.477 1.00 83.50 104 PHE A N 1
ATOM 807 C CA . PHE A 1 104 ? -1.935 8.841 -14.224 1.00 83.50 104 PHE A CA 1
ATOM 808 C C . PHE A 1 104 ? -2.080 8.590 -15.735 1.00 83.50 104 PHE A C 1
ATOM 810 O O . PHE A 1 104 ? -1.169 8.045 -16.362 1.00 83.50 104 PHE A O 1
ATOM 817 N N . PRO A 1 105 ? -3.215 8.975 -16.347 1.00 81.88 105 PRO A N 1
ATOM 818 C CA . PRO A 1 105 ? -3.495 8.667 -17.751 1.00 81.88 105 PRO A CA 1
ATOM 819 C C . PRO A 1 105 ? -2.474 9.272 -18.725 1.00 81.88 105 PRO A C 1
ATOM 821 O O . PRO A 1 105 ? -2.255 8.705 -19.790 1.00 81.88 105 PRO A O 1
ATOM 824 N N . ASP A 1 106 ? -1.830 10.379 -18.342 1.00 82.88 106 ASP A N 1
ATOM 825 C CA . ASP A 1 106 ? -0.852 11.100 -19.165 1.00 82.88 106 ASP A CA 1
ATOM 826 C C . ASP A 1 106 ? 0.599 10.635 -18.940 1.00 82.88 106 ASP A C 1
ATOM 828 O O . ASP A 1 106 ? 1.527 11.160 -19.559 1.00 82.88 106 ASP A O 1
ATOM 832 N N . VAL A 1 107 ? 0.830 9.671 -18.038 1.00 82.12 107 VAL A N 1
ATOM 833 C CA . VAL A 1 107 ? 2.175 9.143 -17.792 1.00 82.12 107 VAL A CA 1
ATOM 834 C C . VAL A 1 107 ? 2.583 8.233 -18.946 1.00 82.12 107 VAL A C 1
ATOM 836 O O . VAL A 1 107 ? 2.149 7.086 -19.079 1.00 82.12 107 VAL A O 1
ATOM 839 N N . HIS A 1 108 ? 3.472 8.762 -19.779 1.00 80.94 108 HIS A N 1
ATOM 840 C CA . HIS A 1 108 ? 4.104 8.065 -20.888 1.00 80.94 108 HIS A CA 1
ATOM 841 C C . HIS A 1 108 ? 5.601 8.376 -20.866 1.00 80.94 108 HIS A C 1
ATOM 843 O O . HIS A 1 108 ? 5.980 9.533 -20.718 1.00 80.94 108 HIS A O 1
ATOM 849 N N . ASN A 1 109 ? 6.450 7.360 -21.037 1.00 84.06 109 ASN A N 1
ATOM 850 C CA . ASN A 1 109 ? 7.906 7.500 -21.160 1.00 84.06 109 ASN A CA 1
ATOM 851 C C . ASN A 1 109 ? 8.554 8.378 -20.068 1.00 84.06 109 ASN A C 1
ATOM 853 O O . ASN A 1 109 ? 9.160 9.404 -20.366 1.00 84.06 109 ASN A O 1
ATOM 857 N N . LEU A 1 110 ? 8.467 7.948 -18.809 1.00 88.62 110 LEU A N 1
ATOM 858 C CA . LEU A 1 110 ? 9.079 8.647 -17.677 1.00 88.62 110 LEU A CA 1
ATOM 859 C C . LEU A 1 110 ? 10.601 8.777 -17.815 1.00 88.62 110 LEU A C 1
ATOM 861 O O . LEU A 1 110 ? 11.304 7.788 -18.051 1.00 88.62 110 LEU A O 1
ATOM 865 N N . THR A 1 111 ? 11.103 9.985 -17.585 1.00 91.44 111 THR A N 1
ATOM 866 C CA . THR A 1 111 ? 12.513 10.250 -17.285 1.00 91.44 111 THR A CA 1
ATOM 867 C C . THR A 1 111 ? 12.874 9.757 -15.879 1.00 91.44 111 THR A C 1
ATOM 869 O O . THR A 1 111 ? 12.006 9.503 -15.038 1.00 91.44 111 THR A O 1
ATOM 872 N N . VAL A 1 112 ? 14.176 9.629 -15.598 1.00 92.44 112 VAL A N 1
ATOM 873 C CA . VAL A 1 112 ? 14.669 9.267 -14.256 1.00 92.44 112 VAL A CA 1
ATOM 874 C C . VAL A 1 112 ? 14.224 10.313 -13.230 1.00 92.44 112 VAL A C 1
ATOM 876 O O . VAL A 1 112 ? 13.821 9.968 -12.122 1.00 92.44 112 VAL A O 1
ATOM 879 N N . GLU A 1 113 ? 14.274 11.590 -13.602 1.00 93.94 113 GLU A N 1
ATOM 880 C CA . GLU A 1 113 ? 13.904 12.722 -12.760 1.00 93.94 113 GLU A CA 1
ATOM 881 C C . GLU A 1 113 ? 12.405 12.736 -12.443 1.00 93.94 113 GLU A C 1
ATOM 883 O O . GLU A 1 113 ? 12.031 12.967 -11.292 1.00 93.94 113 GLU A O 1
ATOM 888 N N . GLU A 1 114 ? 11.548 12.434 -13.422 1.00 93.00 114 GLU A N 1
ATOM 889 C CA . GLU A 1 114 ? 10.102 12.304 -13.200 1.00 93.00 114 GLU A CA 1
ATOM 890 C C . GLU A 1 114 ? 9.778 11.108 -12.306 1.00 93.00 114 GLU A C 1
ATOM 892 O O . GLU A 1 114 ? 9.007 11.242 -11.358 1.00 93.00 114 GLU A O 1
ATOM 897 N N . PHE A 1 115 ? 10.404 9.950 -12.535 1.00 93.44 115 PHE A N 1
ATOM 898 C CA . PHE A 1 115 ? 10.228 8.801 -11.646 1.00 93.44 115 PHE A CA 1
ATOM 899 C C . PHE A 1 115 ? 10.644 9.132 -10.213 1.00 93.44 115 PHE A C 1
ATOM 901 O O . PHE A 1 115 ? 9.914 8.859 -9.262 1.00 93.44 115 PHE A O 1
ATOM 908 N N . LYS A 1 116 ? 11.799 9.777 -10.051 1.00 95.62 116 LYS A N 1
ATOM 909 C CA . LYS A 1 116 ? 12.309 10.213 -8.754 1.00 95.62 116 LYS A CA 1
ATOM 910 C C . LYS A 1 116 ? 11.356 11.182 -8.055 1.00 95.62 116 LYS A C 1
ATOM 912 O O . LYS A 1 116 ? 11.164 11.079 -6.842 1.00 95.62 116 LYS A O 1
ATOM 917 N N . PHE A 1 117 ? 10.735 12.090 -8.810 1.00 94.12 117 PHE A N 1
ATOM 918 C CA . PHE A 1 117 ? 9.669 12.951 -8.307 1.00 94.12 117 PHE A CA 1
ATOM 919 C C . PHE A 1 117 ? 8.486 12.121 -7.786 1.00 94.12 117 PHE A C 1
ATOM 921 O O . PHE A 1 117 ? 8.099 12.299 -6.633 1.00 94.12 117 PHE A O 1
ATOM 928 N N . PHE A 1 118 ? 7.983 11.145 -8.550 1.00 92.31 118 PHE A N 1
ATOM 929 C CA . PHE A 1 118 ? 6.892 10.276 -8.087 1.00 92.31 118 PHE A CA 1
ATOM 930 C C . PHE A 1 118 ? 7.251 9.478 -6.830 1.00 92.31 118 PHE A C 1
ATOM 932 O O . PHE A 1 118 ? 6.448 9.406 -5.900 1.00 92.31 118 PHE A O 1
ATOM 939 N N . VAL A 1 119 ? 8.461 8.917 -6.754 1.00 94.00 119 VAL A N 1
ATOM 940 C CA . VAL A 1 119 ? 8.939 8.221 -5.547 1.00 94.00 119 VAL A CA 1
ATOM 941 C C . VAL A 1 119 ? 8.983 9.175 -4.351 1.00 94.00 119 VAL A C 1
ATOM 943 O O . VAL A 1 119 ? 8.611 8.782 -3.247 1.00 94.00 119 VAL A O 1
ATOM 946 N N . SER A 1 120 ? 9.403 10.427 -4.554 1.00 94.81 120 SER A N 1
ATOM 947 C CA . SER A 1 120 ? 9.412 11.449 -3.503 1.00 94.81 120 SER A CA 1
ATOM 948 C C . SER A 1 120 ? 8.001 11.770 -3.008 1.00 94.81 120 SER A C 1
ATOM 950 O O . SER A 1 120 ? 7.780 11.789 -1.799 1.00 94.81 120 SER A O 1
ATOM 952 N N . GLU A 1 121 ? 7.036 11.959 -3.912 1.00 91.94 121 GLU A N 1
ATOM 953 C CA . GLU A 1 121 ? 5.633 12.200 -3.548 1.00 91.94 121 GLU A CA 1
ATOM 954 C C . GLU A 1 121 ? 5.033 11.007 -2.793 1.00 91.94 121 GLU A C 1
ATOM 956 O O . GLU A 1 121 ? 4.407 11.170 -1.746 1.00 91.94 121 GLU A O 1
ATOM 961 N N . ILE A 1 122 ? 5.304 9.783 -3.248 1.00 89.38 122 ILE A N 1
ATOM 962 C CA . ILE A 1 122 ? 4.873 8.561 -2.561 1.00 89.38 122 ILE A CA 1
ATOM 963 C C . ILE A 1 122 ? 5.539 8.443 -1.180 1.00 89.38 122 ILE A C 1
ATOM 965 O O . ILE A 1 122 ? 4.895 8.032 -0.214 1.00 89.38 122 ILE A O 1
ATOM 969 N N . ASN A 1 123 ? 6.796 8.864 -1.027 1.00 89.94 123 ASN A N 1
ATOM 970 C CA . ASN A 1 123 ? 7.487 8.866 0.264 1.00 89.94 123 ASN A CA 1
ATOM 971 C C . ASN A 1 123 ? 6.892 9.870 1.269 1.00 89.94 123 ASN A C 1
ATOM 973 O O . ASN A 1 123 ? 7.003 9.662 2.479 1.00 89.94 123 ASN A O 1
ATOM 977 N N . GLN A 1 124 ? 6.220 10.931 0.806 1.00 86.00 124 GLN A N 1
ATOM 978 C CA . GLN A 1 124 ? 5.451 11.806 1.700 1.00 86.00 124 GLN A CA 1
ATOM 979 C C . GLN A 1 124 ? 4.259 11.079 2.338 1.00 86.00 124 GLN A C 1
ATOM 981 O O . GLN A 1 124 ? 3.768 11.518 3.372 1.00 86.00 124 GLN A O 1
ATOM 986 N N . ILE A 1 125 ? 3.803 9.979 1.731 1.00 81.88 125 ILE A N 1
ATOM 987 C CA . ILE A 1 125 ? 2.663 9.186 2.196 1.00 81.88 125 ILE A CA 1
ATOM 988 C C . ILE A 1 125 ? 3.117 7.960 2.993 1.00 81.88 125 ILE A C 1
ATOM 990 O O . ILE A 1 125 ? 2.542 7.670 4.035 1.00 81.88 125 ILE A O 1
ATOM 994 N N . TYR A 1 126 ? 4.096 7.214 2.478 1.00 80.38 126 TYR A N 1
ATOM 995 C CA . TYR A 1 126 ? 4.518 5.927 3.049 1.00 80.38 126 TYR A CA 1
ATOM 996 C C . TYR A 1 126 ? 5.666 6.055 4.052 1.00 80.38 126 TYR A C 1
ATOM 998 O O . TYR A 1 126 ? 5.824 5.179 4.895 1.00 80.38 126 TYR A O 1
ATOM 1006 N N . HIS A 1 127 ? 6.443 7.139 3.958 1.00 83.94 127 HIS A N 1
ATOM 1007 C CA . HIS A 1 127 ? 7.619 7.436 4.771 1.00 83.94 127 HIS A CA 1
ATOM 1008 C C . HIS A 1 127 ? 8.723 6.352 4.766 1.00 83.94 127 HIS A C 1
ATOM 1010 O O . HIS A 1 127 ? 8.502 5.147 4.730 1.00 83.94 127 HIS A O 1
ATOM 1016 N N . GLY A 1 128 ? 9.984 6.780 4.862 1.00 85.50 128 GLY A N 1
ATOM 1017 C CA . GLY A 1 128 ? 11.119 5.855 4.996 1.00 85.50 128 GLY A CA 1
ATOM 1018 C C . GLY A 1 128 ? 11.572 5.173 3.701 1.00 85.50 128 GLY A C 1
ATOM 1019 O O . GLY A 1 128 ? 12.398 4.264 3.763 1.00 85.50 128 GLY A O 1
ATOM 1020 N N . LEU A 1 129 ? 11.095 5.624 2.538 1.00 90.44 129 LEU A N 1
ATOM 1021 C CA . LEU A 1 129 ? 11.694 5.259 1.258 1.00 90.44 129 LEU A CA 1
ATOM 1022 C C . LEU A 1 129 ? 13.004 6.029 1.060 1.00 90.44 129 LEU A C 1
ATOM 1024 O O . LEU A 1 129 ? 13.065 7.250 1.227 1.00 90.44 129 LEU A O 1
ATOM 1028 N N . ASP A 1 130 ? 14.044 5.308 0.650 1.00 95.31 130 ASP A N 1
ATOM 1029 C CA . ASP A 1 130 ? 15.264 5.899 0.112 1.00 95.31 130 ASP A CA 1
ATOM 1030 C C . ASP A 1 130 ? 15.063 6.144 -1.384 1.00 95.31 130 ASP A C 1
ATOM 1032 O O . ASP A 1 130 ? 15.142 5.227 -2.204 1.00 95.31 130 ASP A O 1
ATOM 1036 N N . VAL A 1 131 ? 14.754 7.395 -1.720 1.00 96.12 131 VAL A N 1
ATOM 1037 C CA . VAL A 1 131 ? 14.373 7.811 -3.073 1.00 96.12 131 VAL A CA 1
ATOM 1038 C C . VAL A 1 131 ? 15.450 7.456 -4.104 1.00 96.12 131 VAL A C 1
ATOM 1040 O O . VAL A 1 131 ? 15.114 6.998 -5.196 1.00 96.12 131 VAL A O 1
ATOM 1043 N N . GLU A 1 132 ? 16.735 7.618 -3.772 1.00 97.06 132 GLU A N 1
ATOM 1044 C CA . GLU A 1 132 ? 17.833 7.318 -4.700 1.00 97.06 132 GLU A CA 1
ATOM 1045 C C . GLU A 1 132 ? 17.962 5.817 -4.927 1.00 97.06 132 GLU A C 1
ATOM 1047 O O . GLU A 1 132 ? 18.065 5.365 -6.067 1.00 97.06 132 GLU A O 1
ATOM 1052 N N . ASN A 1 133 ? 17.922 5.033 -3.848 1.00 97.38 133 ASN A N 1
ATOM 1053 C CA . ASN A 1 133 ? 18.062 3.584 -3.940 1.00 97.38 133 ASN A CA 1
ATOM 1054 C C . ASN A 1 133 ? 16.872 2.938 -4.652 1.00 97.38 133 ASN A C 1
ATOM 1056 O O . ASN A 1 133 ? 17.075 2.041 -5.471 1.00 97.38 133 ASN A O 1
ATOM 1060 N N . VAL A 1 134 ? 15.650 3.410 -4.397 1.00 96.88 134 VAL A N 1
ATOM 1061 C CA . VAL A 1 134 ? 14.448 2.966 -5.117 1.00 96.88 134 VAL A CA 1
ATOM 1062 C C . VAL A 1 134 ? 14.567 3.316 -6.598 1.00 96.88 134 VAL A C 1
ATOM 1064 O O . VAL A 1 134 ? 14.424 2.436 -7.445 1.00 96.88 134 VAL A O 1
ATOM 1067 N N . THR A 1 135 ? 14.912 4.567 -6.920 1.00 96.19 135 THR A N 1
ATOM 1068 C CA . THR A 1 135 ? 15.122 5.003 -8.310 1.00 96.19 135 THR A CA 1
ATOM 1069 C C . THR A 1 135 ? 16.155 4.134 -9.006 1.00 96.19 135 THR A C 1
ATOM 1071 O O . THR A 1 135 ? 15.877 3.566 -10.059 1.00 96.19 135 THR A O 1
ATOM 1074 N N . HIS A 1 136 ? 17.317 3.932 -8.388 1.00 96.56 136 HIS A N 1
ATOM 1075 C CA . HIS A 1 136 ? 18.347 3.069 -8.942 1.00 96.56 136 HIS A CA 1
ATOM 1076 C C . HIS A 1 136 ? 17.855 1.628 -9.135 1.00 96.56 136 HIS A C 1
ATOM 1078 O O . HIS A 1 136 ? 18.097 1.040 -10.185 1.00 96.56 136 HIS A O 1
ATOM 1084 N N . PHE A 1 137 ? 17.149 1.051 -8.160 1.00 96.88 137 PHE A N 1
ATOM 1085 C CA . PHE A 1 137 ? 16.679 -0.330 -8.234 1.00 96.88 137 PHE A CA 1
ATOM 1086 C C . PHE A 1 137 ? 15.779 -0.580 -9.451 1.00 96.88 137 PHE A C 1
ATOM 1088 O O . PHE A 1 137 ? 16.024 -1.548 -10.175 1.00 96.88 137 PHE A O 1
ATOM 1095 N N . TYR A 1 138 ? 14.803 0.300 -9.695 1.00 95.94 138 TYR A N 1
ATOM 1096 C CA . TYR A 1 138 ? 13.840 0.145 -10.791 1.00 95.94 138 TYR A CA 1
ATOM 1097 C C . TYR A 1 138 ? 14.363 0.652 -12.143 1.00 95.94 138 TYR A C 1
ATOM 1099 O O . TYR A 1 138 ? 13.984 0.102 -13.173 1.00 95.94 138 TYR A O 1
ATOM 1107 N N . PHE A 1 139 ? 15.261 1.647 -12.171 1.00 92.75 139 PHE A N 1
ATOM 1108 C CA . PHE A 1 139 ? 15.730 2.251 -13.430 1.00 92.75 139 PHE A CA 1
ATOM 1109 C C . PHE A 1 139 ? 17.068 1.713 -13.950 1.00 92.75 139 PHE A C 1
ATOM 1111 O O . PHE A 1 139 ? 17.369 1.896 -15.129 1.00 92.75 139 PHE A O 1
ATOM 1118 N N . LYS A 1 140 ? 17.877 1.015 -13.136 1.00 92.31 140 LYS A N 1
ATOM 1119 C CA . LYS A 1 140 ? 19.243 0.595 -13.530 1.00 92.31 140 LYS A CA 1
ATOM 1120 C C . LYS A 1 140 ? 19.330 -0.263 -14.797 1.00 92.31 140 LYS A C 1
ATOM 1122 O O . LYS A 1 140 ? 20.370 -0.252 -15.444 1.00 92.31 140 LYS A O 1
ATOM 1127 N N . ASN A 1 141 ? 18.277 -1.014 -15.124 1.00 89.62 141 ASN A N 1
ATOM 1128 C CA . ASN A 1 141 ? 18.264 -1.991 -16.218 1.00 89.62 141 ASN A CA 1
ATOM 1129 C C . ASN A 1 141 ? 17.214 -1.669 -17.294 1.00 89.62 141 ASN A C 1
ATOM 1131 O O . ASN A 1 141 ? 16.834 -2.557 -18.056 1.00 89.62 141 ASN A O 1
ATOM 1135 N N . ILE A 1 142 ? 16.712 -0.434 -17.342 1.00 91.56 142 ILE A N 1
ATOM 1136 C CA . ILE A 1 142 ? 15.755 -0.024 -18.373 1.00 91.56 142 ILE A CA 1
ATOM 1137 C C . ILE A 1 142 ? 16.458 0.019 -19.732 1.00 91.56 142 ILE A C 1
ATOM 1139 O O . ILE A 1 142 ? 17.514 0.638 -19.871 1.00 91.56 142 ILE A O 1
ATOM 1143 N N . ASP A 1 143 ? 15.854 -0.613 -20.740 1.00 88.50 143 ASP A N 1
ATOM 1144 C CA . ASP A 1 143 ? 16.279 -0.446 -22.127 1.00 88.50 143 ASP A CA 1
ATOM 1145 C C . ASP A 1 143 ? 15.769 0.909 -22.646 1.00 88.50 143 ASP A C 1
ATOM 1147 O O . ASP A 1 143 ? 14.558 1.084 -22.790 1.00 88.50 143 ASP A O 1
ATOM 1151 N N . PRO A 1 144 ? 16.652 1.874 -22.966 1.00 82.06 144 PRO A N 1
ATOM 1152 C CA . PRO A 1 144 ? 16.235 3.180 -23.472 1.00 82.06 144 PRO A CA 1
ATOM 1153 C C . PRO A 1 144 ? 15.557 3.114 -24.849 1.00 82.06 144 PRO A C 1
ATOM 1155 O O . PRO A 1 144 ? 15.018 4.118 -25.310 1.00 82.06 144 PRO A O 1
ATOM 1158 N N . LYS A 1 145 ? 15.617 1.971 -25.544 1.00 86.31 145 LYS A N 1
ATOM 1159 C CA . LYS A 1 145 ? 14.943 1.761 -26.832 1.00 86.31 145 LYS A CA 1
ATOM 1160 C C . LYS A 1 145 ? 13.515 1.249 -26.684 1.00 86.31 145 LYS A C 1
ATOM 1162 O O . LYS A 1 145 ? 12.782 1.257 -27.670 1.00 86.31 145 LYS A O 1
ATOM 1167 N N . ASP A 1 146 ? 13.134 0.802 -25.494 1.00 88.75 146 ASP A N 1
ATOM 1168 C CA . ASP A 1 146 ? 11.792 0.327 -25.205 1.00 88.75 146 ASP A CA 1
ATOM 1169 C C . ASP A 1 146 ? 10.952 1.480 -24.636 1.00 88.75 146 ASP A C 1
ATOM 1171 O O . ASP A 1 146 ? 11.169 1.893 -23.493 1.00 88.75 146 ASP A O 1
ATOM 1175 N N . PRO A 1 147 ? 9.984 2.014 -25.402 1.00 80.50 147 PRO A N 1
ATOM 1176 C CA . PRO A 1 147 ? 9.191 3.154 -24.956 1.00 80.50 147 PRO A CA 1
ATOM 1177 C C . PRO A 1 147 ? 8.378 2.837 -23.690 1.00 80.50 147 PRO A C 1
ATOM 1179 O O . PRO A 1 147 ? 8.157 3.711 -22.863 1.00 80.50 147 PRO A O 1
ATOM 1182 N N . GLY A 1 148 ? 7.976 1.583 -23.469 1.00 88.12 148 GLY A N 1
ATOM 1183 C CA . GLY A 1 148 ? 7.167 1.212 -22.307 1.00 88.12 148 GLY A CA 1
ATOM 1184 C C . GLY A 1 148 ? 7.974 0.919 -21.042 1.00 88.12 148 GLY A C 1
ATOM 1185 O O . GLY A 1 148 ? 7.385 0.793 -19.968 1.00 88.12 148 GLY A O 1
ATOM 1186 N N . ALA A 1 149 ? 9.300 0.791 -21.132 1.00 91.38 149 ALA A N 1
ATOM 1187 C CA . ALA A 1 149 ? 10.096 0.248 -20.035 1.00 91.38 149 ALA A CA 1
ATOM 1188 C C . ALA A 1 149 ? 10.098 1.131 -18.779 1.00 91.38 149 ALA A C 1
ATOM 1190 O O . ALA A 1 149 ? 10.043 0.599 -17.670 1.00 91.38 149 ALA A O 1
ATOM 1191 N N . SER A 1 150 ? 10.091 2.459 -18.919 1.00 92.31 150 SER A N 1
ATOM 1192 C CA . SER A 1 150 ? 10.039 3.358 -17.759 1.00 92.31 150 SER A CA 1
ATOM 1193 C C . SER A 1 150 ? 8.663 3.420 -17.098 1.00 92.31 150 SER A C 1
ATOM 1195 O O . SER A 1 150 ? 8.581 3.533 -15.876 1.00 92.31 150 SER A O 1
ATOM 1197 N N . VAL A 1 151 ? 7.584 3.257 -17.869 1.00 91.75 151 VAL A N 1
ATOM 1198 C CA . VAL A 1 151 ? 6.228 3.127 -17.313 1.00 91.75 151 VAL A CA 1
ATOM 1199 C C . VAL A 1 151 ? 6.086 1.798 -16.576 1.00 91.75 151 VAL A C 1
ATOM 1201 O O . VAL A 1 151 ? 5.655 1.797 -15.429 1.00 91.75 151 VAL A O 1
ATOM 1204 N N . ARG A 1 152 ? 6.543 0.681 -17.158 1.00 92.56 152 ARG A N 1
ATOM 1205 C CA . ARG A 1 152 ? 6.525 -0.626 -16.476 1.00 92.56 152 ARG A CA 1
ATOM 1206 C C . ARG A 1 152 ? 7.397 -0.651 -15.222 1.00 92.56 152 ARG A C 1
ATOM 1208 O O . ARG A 1 152 ? 7.047 -1.309 -14.251 1.00 92.56 152 ARG A O 1
ATOM 1215 N N . ALA A 1 153 ? 8.503 0.095 -15.194 1.00 94.06 153 ALA A N 1
ATOM 1216 C CA . ALA A 1 153 ? 9.290 0.276 -13.974 1.00 94.06 153 ALA A CA 1
ATOM 1217 C C . ALA A 1 153 ? 8.488 0.996 -12.874 1.00 94.06 153 ALA A C 1
ATOM 1219 O O . ALA A 1 153 ? 8.592 0.642 -11.699 1.00 94.06 153 ALA A O 1
ATOM 1220 N N . PHE A 1 154 ? 7.649 1.965 -13.249 1.00 93.69 154 PHE A N 1
ATOM 1221 C CA . PHE A 1 154 ? 6.739 2.649 -12.332 1.00 93.69 154 PHE A CA 1
ATOM 1222 C C . PHE A 1 154 ? 5.568 1.791 -11.866 1.00 93.69 154 PHE A C 1
ATOM 1224 O O . PHE A 1 154 ? 5.295 1.746 -10.666 1.00 93.69 154 PHE A O 1
ATOM 1231 N N . GLU A 1 155 ? 4.949 1.039 -12.771 1.00 93.50 155 GLU A N 1
ATOM 1232 C CA . GLU A 1 155 ? 3.948 0.026 -12.430 1.00 93.50 155 GLU A CA 1
ATOM 1233 C C . GLU A 1 155 ? 4.541 -1.031 -11.483 1.00 93.50 155 GLU A C 1
ATOM 1235 O O . GLU A 1 155 ? 3.935 -1.360 -10.465 1.00 93.50 155 GLU A O 1
ATOM 1240 N N . GLY A 1 156 ? 5.758 -1.505 -11.761 1.00 94.19 156 GLY A N 1
ATOM 1241 C CA . GLY A 1 156 ? 6.489 -2.437 -10.907 1.00 94.19 156 GLY A CA 1
ATOM 1242 C C . GLY A 1 156 ? 6.731 -1.872 -9.510 1.00 94.19 156 GLY A C 1
ATOM 1243 O O . GLY A 1 156 ? 6.378 -2.518 -8.530 1.00 94.19 156 GLY A O 1
ATOM 1244 N N . PHE A 1 157 ? 7.244 -0.643 -9.407 1.00 94.88 157 PHE A N 1
ATOM 1245 C CA . PHE A 1 157 ? 7.463 0.018 -8.119 1.00 94.88 157 PHE A CA 1
ATOM 1246 C C . PHE A 1 157 ? 6.183 0.158 -7.297 1.00 94.88 157 PHE A C 1
ATOM 1248 O O . PHE A 1 157 ? 6.164 -0.219 -6.122 1.00 94.88 157 PHE A O 1
ATOM 1255 N N . LEU A 1 158 ? 5.114 0.689 -7.894 1.00 92.06 158 LEU A N 1
ATOM 1256 C CA . LEU A 1 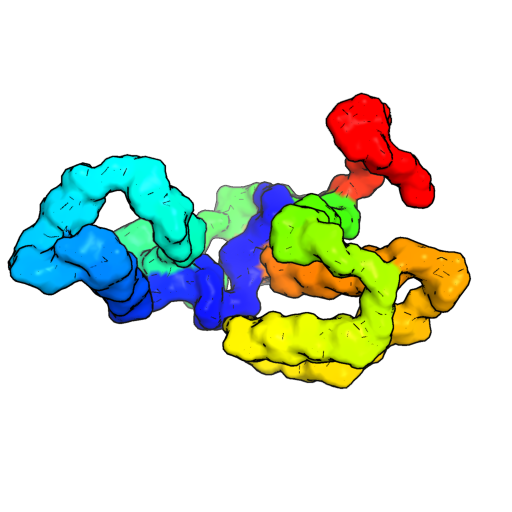158 ? 3.870 0.893 -7.164 1.00 92.06 158 LEU A CA 1
ATOM 1257 C C . LEU A 1 158 ? 3.217 -0.446 -6.799 1.00 92.06 158 LEU A C 1
ATOM 1259 O O . LEU A 1 158 ? 2.734 -0.602 -5.678 1.00 92.06 158 LEU A O 1
ATOM 1263 N N . GLY A 1 159 ? 3.240 -1.423 -7.709 1.00 93.06 159 GLY A N 1
ATOM 1264 C CA . GLY A 1 159 ? 2.709 -2.765 -7.478 1.00 93.06 159 GLY A CA 1
ATOM 1265 C C . GLY A 1 159 ? 3.465 -3.504 -6.377 1.00 93.06 159 GLY A C 1
ATOM 1266 O O . GLY A 1 159 ? 2.839 -4.106 -5.503 1.00 93.06 159 GLY A O 1
ATOM 1267 N N . ASP A 1 160 ? 4.794 -3.397 -6.360 1.00 93.62 160 ASP A N 1
ATOM 1268 C CA . ASP A 1 160 ? 5.638 -3.954 -5.306 1.00 93.62 160 ASP A CA 1
ATOM 1269 C C . ASP A 1 160 ? 5.331 -3.314 -3.957 1.00 93.62 160 ASP A C 1
ATOM 1271 O O . ASP A 1 160 ? 5.100 -4.035 -2.986 1.00 93.62 160 ASP A O 1
ATOM 1275 N N . LEU A 1 161 ? 5.273 -1.981 -3.904 1.00 90.19 161 LEU A N 1
ATOM 1276 C CA . LEU A 1 161 ? 5.022 -1.235 -2.674 1.00 90.19 161 LEU A CA 1
ATOM 1277 C C . LEU A 1 161 ? 3.638 -1.521 -2.078 1.00 90.19 161 LEU A C 1
ATOM 1279 O O . LEU A 1 161 ? 3.518 -1.652 -0.863 1.00 90.19 161 LEU A O 1
ATOM 1283 N N . THR A 1 162 ? 2.600 -1.592 -2.912 1.00 86.94 162 THR A N 1
ATOM 1284 C CA . THR A 1 162 ? 1.205 -1.588 -2.439 1.00 86.94 162 THR A CA 1
ATOM 1285 C C . THR A 1 162 ? 0.576 -2.976 -2.353 1.00 86.94 162 THR A C 1
ATOM 1287 O O . THR A 1 162 ? -0.235 -3.214 -1.459 1.00 86.94 162 THR A O 1
ATOM 1290 N N . LEU A 1 163 ? 0.952 -3.913 -3.232 1.00 90.38 163 LEU A N 1
ATOM 1291 C CA . LEU A 1 163 ? 0.235 -5.186 -3.385 1.00 90.38 163 LEU A CA 1
ATOM 1292 C C . LEU A 1 163 ? 1.150 -6.409 -3.263 1.00 90.38 163 LEU A C 1
ATOM 1294 O O . LEU A 1 163 ? 0.878 -7.296 -2.450 1.00 90.38 163 LEU A O 1
ATOM 1298 N N . LYS A 1 164 ? 2.252 -6.482 -4.018 1.00 93.19 164 LYS A N 1
ATOM 1299 C CA . LYS A 1 164 ? 3.093 -7.692 -4.055 1.00 93.19 164 LYS A CA 1
ATOM 1300 C C . LYS A 1 164 ? 3.879 -7.890 -2.764 1.00 93.19 164 LYS A C 1
ATOM 1302 O O . LYS A 1 164 ? 3.787 -8.957 -2.149 1.00 93.19 164 LYS A O 1
ATOM 1307 N N . CYS A 1 165 ? 4.632 -6.880 -2.313 1.00 91.31 165 CYS A N 1
ATOM 1308 C CA . CYS A 1 165 ? 5.448 -7.024 -1.105 1.00 91.31 165 CYS A CA 1
ATOM 1309 C C . CYS A 1 165 ? 4.578 -7.165 0.143 1.00 91.31 165 CYS A C 1
ATOM 1311 O O . CYS A 1 165 ? 4.914 -7.962 1.014 1.00 91.31 165 CYS A O 1
ATOM 1313 N N . THR A 1 166 ? 3.452 -6.455 0.226 1.00 90.19 166 THR A N 1
ATOM 1314 C CA . THR A 1 166 ? 2.509 -6.565 1.351 1.00 90.19 166 THR A CA 1
ATOM 1315 C C . THR A 1 166 ? 1.913 -7.975 1.427 1.00 90.19 166 THR A C 1
ATOM 1317 O O . THR A 1 166 ? 1.982 -8.614 2.479 1.00 90.19 166 THR A O 1
ATOM 1320 N N . THR A 1 167 ? 1.459 -8.526 0.294 1.00 92.44 167 THR A N 1
ATOM 1321 C CA . THR A 1 167 ? 0.985 -9.919 0.162 1.00 92.44 167 THR A CA 1
ATOM 1322 C C . THR A 1 167 ? 2.056 -10.924 0.582 1.00 92.44 167 THR A C 1
ATOM 1324 O O . THR A 1 167 ? 1.797 -11.814 1.399 1.00 92.44 167 THR A O 1
ATOM 1327 N N . TYR A 1 168 ? 3.280 -10.774 0.066 1.00 92.19 168 TYR A N 1
ATOM 1328 C CA . TYR A 1 168 ? 4.392 -11.666 0.390 1.00 92.19 168 TYR A CA 1
ATOM 1329 C C . TYR A 1 168 ? 4.781 -11.592 1.869 1.00 92.19 168 TYR A C 1
ATOM 1331 O O . TYR A 1 168 ? 4.957 -12.620 2.527 1.00 92.19 168 TYR A O 1
ATOM 1339 N N . LEU A 1 169 ? 4.902 -10.381 2.419 1.00 90.75 169 LEU A N 1
ATOM 1340 C CA . LEU A 1 169 ? 5.238 -10.174 3.821 1.00 90.75 169 LEU A CA 1
ATOM 1341 C C . LEU A 1 169 ? 4.162 -10.769 4.728 1.00 90.75 169 LEU A C 1
ATOM 1343 O O . LEU A 1 169 ? 4.517 -11.418 5.710 1.00 90.75 169 LEU A O 1
ATOM 1347 N N . PHE A 1 170 ? 2.879 -10.613 4.396 1.00 91.62 170 PHE A N 1
ATOM 1348 C CA . PHE A 1 170 ? 1.787 -11.221 5.154 1.00 91.62 170 PHE A CA 1
ATOM 1349 C C . PHE A 1 170 ? 1.891 -12.742 5.158 1.00 91.62 170 PHE A C 1
ATOM 1351 O O . PHE A 1 170 ? 1.909 -13.360 6.223 1.00 91.62 170 PHE A O 1
ATOM 1358 N N . ALA A 1 171 ? 2.045 -13.350 3.979 1.00 92.94 171 ALA A N 1
ATOM 1359 C CA . ALA A 1 171 ? 2.208 -14.793 3.851 1.00 92.94 171 ALA A CA 1
ATOM 1360 C C . ALA A 1 171 ? 3.423 -15.302 4.648 1.00 92.94 171 ALA A C 1
ATOM 1362 O O . ALA A 1 171 ? 3.343 -16.319 5.341 1.00 92.94 171 ALA A O 1
ATOM 1363 N N . LYS A 1 172 ? 4.531 -14.552 4.628 1.00 92.06 172 LYS A N 1
ATOM 1364 C CA . LYS A 1 172 ? 5.735 -14.847 5.411 1.00 92.06 172 LYS A CA 1
ATOM 1365 C C . LYS A 1 172 ? 5.497 -14.733 6.920 1.00 92.06 172 LYS A C 1
ATOM 1367 O O . LYS A 1 172 ? 5.948 -15.605 7.667 1.00 92.06 172 LYS A O 1
ATOM 1372 N N . GLN A 1 173 ? 4.813 -13.687 7.387 1.00 91.31 173 GLN A N 1
ATOM 1373 C CA . GLN A 1 173 ? 4.479 -13.524 8.806 1.00 91.31 173 GLN A CA 1
ATOM 1374 C C . GLN A 1 173 ? 3.538 -14.630 9.283 1.00 91.31 173 GLN A C 1
ATOM 1376 O O . GLN A 1 173 ? 3.765 -15.197 10.352 1.00 91.31 173 GLN A O 1
ATOM 1381 N N . PHE A 1 174 ? 2.555 -15.011 8.467 1.00 92.81 174 PHE A N 1
ATOM 1382 C CA . PHE A 1 174 ? 1.678 -16.141 8.747 1.00 92.81 174 PHE A CA 1
ATOM 1383 C C . PHE A 1 174 ? 2.473 -17.444 8.875 1.00 92.81 174 PHE A C 1
ATOM 1385 O O . PHE A 1 174 ? 2.423 -18.078 9.926 1.00 92.81 174 PHE A O 1
ATOM 1392 N N . ALA A 1 175 ? 3.298 -17.787 7.879 1.00 92.75 175 ALA A N 1
ATOM 1393 C CA . ALA A 1 175 ? 4.137 -18.991 7.897 1.00 92.75 175 ALA A CA 1
ATOM 1394 C C . ALA A 1 175 ? 5.083 -19.060 9.111 1.00 92.75 175 ALA A C 1
ATOM 1396 O O . ALA A 1 175 ? 5.429 -20.143 9.586 1.00 92.75 175 ALA A O 1
ATOM 1397 N N . THR A 1 176 ? 5.528 -17.899 9.600 1.00 91.56 176 THR A N 1
ATOM 1398 C CA . THR A 1 176 ? 6.456 -17.793 10.733 1.00 91.56 176 THR A CA 1
ATOM 1399 C C . THR A 1 176 ? 5.748 -17.969 12.076 1.00 91.56 176 THR A C 1
ATOM 1401 O O . THR A 1 176 ? 6.308 -18.576 12.990 1.00 91.56 176 THR A O 1
ATOM 1404 N N . ASN A 1 177 ? 4.533 -17.435 12.214 1.00 91.19 177 ASN A N 1
ATOM 1405 C CA . ASN A 1 177 ? 3.856 -17.319 13.506 1.00 91.19 177 ASN A CA 1
ATOM 1406 C C . ASN A 1 177 ? 2.747 -18.358 13.728 1.00 91.19 177 ASN A C 1
ATOM 1408 O O . ASN A 1 177 ? 2.419 -18.639 14.885 1.00 91.19 177 ASN A O 1
ATOM 1412 N N . ALA A 1 178 ? 2.175 -18.923 12.661 1.00 89.56 178 ALA A N 1
ATOM 1413 C CA . ALA A 1 178 ? 1.099 -19.902 12.742 1.00 89.56 178 ALA A CA 1
ATOM 1414 C C . ALA A 1 178 ? 1.614 -21.303 13.142 1.00 89.56 178 ALA A C 1
ATOM 1416 O O . ALA A 1 178 ? 2.718 -21.696 12.750 1.00 89.56 178 ALA A O 1
ATOM 1417 N N . PRO A 1 179 ? 0.836 -22.087 13.915 1.00 85.38 179 PRO A N 1
ATOM 1418 C CA . PRO A 1 179 ? 1.129 -23.496 14.160 1.00 85.38 179 PRO A CA 1
ATOM 1419 C C . PRO A 1 179 ? 1.093 -24.335 12.876 1.00 85.38 179 PRO A C 1
ATOM 1421 O O . PRO A 1 179 ? 1.994 -25.151 12.668 1.00 85.38 179 PRO A O 1
ATOM 1424 N N . SER A 1 180 ? 0.094 -24.111 12.008 1.00 77.38 180 SER A N 1
ATOM 1425 C CA . SER A 1 180 ? 0.081 -24.655 10.645 1.00 77.38 180 SER A CA 1
ATOM 1426 C C . SER A 1 180 ? 1.016 -23.829 9.766 1.00 77.38 180 SER A C 1
ATOM 1428 O O . SER A 1 180 ? 0.879 -22.613 9.665 1.00 77.38 180 SER A O 1
ATOM 1430 N N . LYS A 1 181 ? 1.986 -24.487 9.128 1.00 78.56 181 LYS A N 1
ATOM 1431 C CA . LYS A 1 181 ? 2.971 -23.837 8.242 1.00 78.56 181 LYS A CA 1
ATOM 1432 C C . LYS A 1 181 ? 2.616 -23.969 6.763 1.00 78.56 181 LYS A C 1
ATOM 1434 O O . LYS A 1 181 ? 3.456 -23.708 5.904 1.00 78.56 181 LYS A O 1
ATOM 1439 N N . ASN A 1 182 ? 1.397 -24.403 6.466 1.00 92.88 182 ASN A N 1
ATOM 1440 C CA . ASN A 1 182 ? 0.944 -24.625 5.104 1.00 92.88 182 ASN A CA 1
ATOM 1441 C C . ASN A 1 182 ? 0.600 -23.282 4.461 1.00 92.88 182 ASN A C 1
ATOM 1443 O O . ASN A 1 182 ? -0.508 -22.762 4.603 1.00 92.88 182 ASN A O 1
ATOM 1447 N N . VAL A 1 183 ? 1.584 -22.716 3.766 1.00 94.50 183 VAL A N 1
ATOM 1448 C CA . VAL A 1 183 ? 1.425 -21.499 2.977 1.00 94.50 183 VAL A CA 1
ATOM 1449 C C . VAL A 1 183 ? 1.768 -21.803 1.526 1.00 94.50 183 VAL A C 1
ATOM 1451 O O . VAL A 1 183 ? 2.880 -22.226 1.215 1.00 94.50 183 VAL A O 1
ATOM 1454 N N . TYR A 1 184 ? 0.805 -21.573 0.642 1.00 95.75 184 TYR A N 1
ATOM 1455 C CA . TYR A 1 184 ? 0.929 -21.742 -0.798 1.00 95.75 184 TYR A CA 1
ATOM 1456 C C . TYR A 1 184 ? 0.959 -20.363 -1.446 1.00 95.75 184 TYR A C 1
ATOM 1458 O O . TYR A 1 184 ? 0.034 -19.571 -1.264 1.00 95.75 184 TYR A O 1
ATOM 1466 N N . SER A 1 185 ? 2.026 -20.079 -2.191 1.00 95.25 185 SER A N 1
ATOM 1467 C CA . SER A 1 185 ? 2.173 -18.827 -2.930 1.00 95.25 185 SER A CA 1
ATOM 1468 C C . SER A 1 185 ? 1.983 -19.070 -4.421 1.00 95.25 185 SER A C 1
ATOM 1470 O O . SER A 1 185 ? 2.490 -20.066 -4.937 1.00 95.25 185 SER A O 1
ATOM 1472 N N . TYR A 1 186 ? 1.317 -18.152 -5.119 1.00 96.00 186 TYR A N 1
ATOM 1473 C CA . TYR A 1 186 ? 1.261 -18.158 -6.581 1.00 96.00 186 TYR A CA 1
ATOM 1474 C C . TYR A 1 186 ? 1.537 -16.773 -7.172 1.00 96.00 186 TYR A C 1
ATOM 1476 O O . TYR A 1 186 ? 1.310 -15.747 -6.532 1.00 96.00 186 TYR A O 1
ATOM 1484 N N . GLU A 1 187 ? 2.004 -16.771 -8.417 1.00 95.56 187 GLU A N 1
ATOM 1485 C CA . GLU A 1 187 ? 2.046 -15.598 -9.283 1.00 95.56 187 GLU A CA 1
ATOM 1486 C C . GLU A 1 187 ? 1.231 -15.919 -10.536 1.00 95.56 187 GLU A C 1
ATOM 1488 O O . GLU A 1 187 ? 1.502 -16.900 -11.234 1.00 95.56 187 GLU A O 1
ATOM 1493 N N . LEU A 1 188 ? 0.186 -15.135 -10.786 1.00 94.19 188 LEU A N 1
ATOM 1494 C CA . LEU A 1 188 ? -0.626 -15.262 -11.984 1.00 94.19 188 LEU A CA 1
ATOM 1495 C C . LEU A 1 188 ? 0.024 -14.460 -13.111 1.00 94.19 188 LEU A C 1
ATOM 1497 O O . LEU A 1 188 ? 0.047 -13.233 -13.076 1.00 94.19 188 LEU A O 1
ATOM 1501 N N . THR A 1 189 ? 0.509 -15.177 -14.121 1.00 92.62 189 THR A N 1
ATOM 1502 C CA . THR A 1 189 ? 1.193 -14.613 -15.297 1.00 92.62 189 THR A CA 1
ATOM 1503 C C . THR A 1 189 ? 0.374 -14.739 -16.584 1.00 92.62 189 THR A C 1
ATOM 1505 O O . THR A 1 189 ? 0.852 -14.413 -17.667 1.00 92.62 189 THR A O 1
ATOM 1508 N N . PHE A 1 190 ? -0.852 -15.264 -16.496 1.00 90.38 190 PHE A N 1
ATOM 1509 C CA . PHE A 1 190 ? -1.708 -15.459 -17.662 1.00 90.38 190 PHE A CA 1
ATOM 1510 C C . PHE A 1 190 ? -2.372 -14.147 -18.090 1.00 90.38 190 PHE A C 1
ATOM 1512 O O . PHE A 1 190 ? -3.125 -13.552 -17.320 1.00 90.38 190 PHE A O 1
ATOM 1519 N N . GLU A 1 191 ? -2.174 -13.760 -19.350 1.00 81.69 191 GLU A N 1
ATOM 1520 C CA . GLU A 1 191 ? -2.851 -12.625 -19.976 1.00 81.69 191 GLU A CA 1
ATOM 1521 C C . GLU A 1 191 ? -4.037 -13.100 -20.835 1.00 81.69 191 GLU A C 1
ATOM 1523 O O . GLU A 1 191 ? -3.913 -13.979 -21.693 1.00 81.69 191 GLU A O 1
ATOM 1528 N N . SER A 1 192 ? -5.223 -12.528 -20.603 1.00 80.00 192 SER A N 1
ATOM 1529 C CA . SER A 1 192 ? -6.435 -12.916 -21.331 1.00 80.00 192 SER A CA 1
ATOM 1530 C C . SER A 1 192 ? -6.448 -12.359 -22.755 1.00 80.00 192 SER A C 1
ATOM 1532 O O . SER A 1 192 ? -6.504 -11.148 -22.966 1.00 80.00 192 SER A O 1
ATOM 1534 N N . LEU A 1 193 ? -6.551 -13.254 -23.741 1.00 71.56 193 LEU A N 1
ATOM 1535 C CA . LEU A 1 193 ? -6.671 -12.914 -25.166 1.00 71.56 193 LEU A CA 1
ATOM 1536 C C . LEU A 1 193 ? -7.934 -12.099 -25.515 1.00 71.56 193 LEU A C 1
ATOM 1538 O O . LEU A 1 193 ? -8.009 -11.534 -26.602 1.00 71.56 193 LEU A O 1
ATOM 1542 N N . PHE A 1 194 ? -8.932 -12.033 -24.625 1.00 60.56 194 PHE A N 1
ATOM 1543 C CA . PHE A 1 194 ? -10.217 -11.374 -24.893 1.00 60.56 194 PHE A CA 1
ATOM 1544 C C . PHE A 1 194 ? -10.222 -9.858 -24.637 1.00 60.56 194 PHE A C 1
ATOM 1546 O O . PHE A 1 194 ? -11.137 -9.181 -25.106 1.00 60.56 194 PHE A O 1
ATOM 1553 N N . MET A 1 195 ? -9.228 -9.299 -23.934 1.00 47.72 195 MET A N 1
ATOM 1554 C CA . MET A 1 195 ? -9.195 -7.854 -23.643 1.00 47.72 195 MET A CA 1
ATOM 1555 C C . MET A 1 195 ? -8.532 -7.004 -24.736 1.00 47.72 195 MET A C 1
ATOM 1557 O O . MET A 1 195 ? -8.781 -5.803 -24.793 1.00 47.72 195 MET A O 1
ATOM 1561 N N . THR A 1 196 ? -7.789 -7.605 -25.668 1.00 47.88 196 THR A N 1
ATOM 1562 C CA . THR A 1 196 ? -7.146 -6.880 -26.783 1.00 47.88 196 THR A CA 1
ATOM 1563 C C . THR A 1 196 ? -8.158 -6.194 -27.714 1.00 47.88 196 THR A C 1
ATOM 1565 O O . THR A 1 196 ? -7.874 -5.130 -28.261 1.00 47.88 196 THR A O 1
ATOM 1568 N N . ASN A 1 197 ? -9.380 -6.730 -27.833 1.00 39.66 197 ASN A N 1
ATOM 1569 C CA . ASN A 1 197 ? -10.424 -6.182 -28.711 1.00 39.66 197 ASN A CA 1
ATOM 1570 C C . ASN A 1 197 ? -11.417 -5.223 -28.029 1.00 39.66 197 ASN A C 1
ATOM 1572 O O . ASN A 1 197 ? -12.156 -4.538 -28.733 1.00 39.66 197 ASN A O 1
ATOM 1576 N N . ALA A 1 198 ? -11.468 -5.162 -26.693 1.00 44.38 198 ALA A N 1
ATOM 1577 C CA . ALA A 1 198 ? -12.438 -4.321 -25.978 1.00 44.38 198 ALA A CA 1
ATOM 1578 C C . ALA A 1 198 ? -11.866 -2.959 -25.544 1.00 44.38 198 ALA A C 1
ATOM 1580 O O . ALA A 1 198 ? -12.631 -2.018 -25.346 1.00 44.38 198 ALA A O 1
ATOM 1581 N N . THR A 1 199 ? -10.540 -2.832 -25.427 1.00 44.69 199 THR A N 1
ATOM 1582 C CA . THR A 1 199 ? -9.875 -1.588 -24.991 1.00 44.69 199 THR A CA 1
ATOM 1583 C C . THR A 1 199 ? -8.793 -1.081 -25.945 1.00 44.69 199 THR A C 1
ATOM 1585 O O . THR A 1 199 ? -8.212 -0.033 -25.686 1.00 44.69 199 THR A O 1
ATOM 1588 N N . GLY A 1 200 ? -8.529 -1.763 -27.067 1.00 40.38 200 GLY A N 1
ATOM 1589 C CA . GLY A 1 200 ? -7.530 -1.307 -28.039 1.00 40.38 200 GLY A CA 1
ATOM 1590 C C . GLY A 1 200 ? -6.094 -1.305 -27.503 1.00 40.38 200 GLY A C 1
ATOM 1591 O O . GLY A 1 200 ? -5.260 -0.562 -28.015 1.00 40.38 200 GLY A O 1
ATOM 1592 N N . CYS A 1 201 ? -5.784 -2.117 -26.489 1.00 38.12 201 CYS A N 1
ATOM 1593 C CA . CYS A 1 201 ? -4.399 -2.349 -26.089 1.00 38.12 201 CYS A CA 1
ATOM 1594 C C . CYS A 1 201 ? -3.755 -3.373 -27.041 1.00 38.12 201 CYS A C 1
ATOM 1596 O O . CYS A 1 201 ? -4.232 -4.511 -27.102 1.00 38.12 201 CYS A O 1
ATOM 1598 N N . PRO A 1 202 ? -2.690 -3.011 -27.781 1.00 36.84 202 PRO A N 1
ATOM 1599 C CA . PRO A 1 202 ? -1.884 -4.004 -28.472 1.00 36.84 202 PRO A CA 1
ATOM 1600 C C . PRO A 1 202 ? -1.118 -4.852 -27.440 1.00 36.84 202 PRO A C 1
ATOM 1602 O O . PRO A 1 202 ? -0.801 -4.340 -26.362 1.00 36.84 202 PRO A O 1
ATOM 1605 N N . PRO A 1 203 ? -0.813 -6.124 -27.753 1.00 44.44 203 PRO A N 1
ATOM 1606 C CA . PRO A 1 203 ? 0.139 -6.896 -26.963 1.00 44.44 203 PRO A CA 1
ATOM 1607 C C . PRO A 1 203 ? 1.499 -6.183 -26.984 1.00 44.44 203 PRO A C 1
ATOM 1609 O O . PRO A 1 203 ? 1.920 -5.694 -28.039 1.00 44.44 203 PRO A O 1
ATOM 1612 N N . GLY A 1 204 ? 2.115 -6.073 -25.804 1.00 46.84 204 GLY A N 1
ATOM 1613 C CA . GLY A 1 204 ? 3.470 -5.542 -25.624 1.00 46.84 204 GLY A CA 1
ATOM 1614 C C . GLY A 1 204 ? 4.544 -6.442 -26.215 1.00 46.84 204 GLY A C 1
ATOM 1615 O O . GLY A 1 204 ? 4.295 -7.661 -26.357 1.00 46.84 204 GLY A O 1
#

Secondary structure (DSSP, 8-state):
-BS--S-S-TTTSSB-HHHHHHHHHHHHHHTT-TTSTTHHHHHHTS-HHHHHTSGGG-PPPBTTSSSS-S-HHHHHHTT-S--SS-EEEEEETTTTHHHHHHH-TT--S--HHHHHHHHHHHHHHH----HHHHHHHHHTT--TT-TTHHHHHHHHHHHIIIIIHHHHHHHHHHHHH-S---EEEEEE-PPPTTSHHHH-PPP-

Foldseek 3Di:
DEFADLDDQPFAQEDEPVVLVVVVLVLLVVLVLNVDPPSVVVVVPDDVVSSVVDPVVRDHHYECDPVHNDGPVVCLVVVVDDQPDAAEFEYEPQSCLVVCCVVPVPDWQDDLVRQLVVLVVVCVRRPDDPSVVLSCVLPVPFDPVDRCSVVSSSSVSVSCVGTVVNRVVSLVSSCVRGPDNRYHYDYHHDDDPVVCPVPVDDDD